Protein 1TKJ (pdb70)

Nearest PDB structures (foldseek):
  1tkj-assembly1_A  TM=1.004E+00  e=3.783E-61  Streptomyces griseus
  1tf8-assembly1_A  TM=1.003E+00  e=6.273E-60  Streptomyces griseus
  1xbu-assembly1_A  TM=1.003E+00  e=2.632E-59  Streptomyces griseus
  1tkh-assembly1_A  TM=1.003E+00  e=3.049E-58  Streptomyces griseus
  1tkf-assembly1_A  TM=1.003E+00  e=8.940E-58  Streptomyces griseus

InterPro domains:
  IPR002884 P domain [PF01483] (365-445)
  IPR002884 P domain [PS51829] (325-445)
  IPR007484 Peptidase M28 [PF04389] (111-316)
  IPR008979 Galactose-binding-like domain superfamily [SSF49785] (337-445)
  IPR041756 Peptidase M28, SGAP-like [cd03876] (48-326)
  IPR045175 Peptidase M28 family [PTHR12147] (56-323)

Structure (mmCIF, N/CA/C/O backbone):
data_1TKJ
#
_entry.id   1TKJ
#
_cell.length_a   60.962
_cell.length_b   60.962
_cell.length_c   144.705
_cell.angle_alpha   90.00
_cell.angle_beta   90.00
_cell.angle_gamma   90.00
#
_symmetry.space_group_name_H-M   'P 41 21 2'
#
loop_
_entity.id
_entity.type
_entity.pdbx_description
1 polymer Aminopeptidase
2 non-polymer 'ZINC ION'
3 non-polymer 'CALCIUM ION'
4 non-polymer D-METHIONINE
5 water water
#
loop_
_atom_site.group_PDB
_atom_site.id
_atom_site.type_symbol
_atom_site.label_atom_id
_atom_site.label_alt_id
_atom_site.label_comp_id
_atom_site.label_asym_id
_atom_site.label_entity_id
_atom_site.label_seq_id
_atom_site.pdbx_PDB_ins_code
_atom_site.Cartn_x
_atom_site.Cartn_y
_atom_site.Cartn_z
_atom_site.occupancy
_atom_site.B_iso_or_equiv
_atom_site.auth_seq_id
_atom_site.auth_comp_id
_atom_site.auth_asym_id
_atom_site.auth_atom_id
_atom_site.pdbx_PDB_model_num
ATOM 1 N N . ALA A 1 1 ? 8.996 -32.812 -78.481 1.00 15.41 1 ALA A N 1
ATOM 2 C CA . ALA A 1 1 ? 8.509 -31.502 -78.012 1.00 11.83 1 ALA A CA 1
ATOM 3 C C . ALA A 1 1 ? 8.650 -30.548 -79.195 1.00 10.30 1 ALA A C 1
ATOM 4 O O . ALA A 1 1 ? 9.549 -30.747 -80.018 1.00 11.53 1 ALA A O 1
ATOM 6 N N . PRO A 1 2 ? 7.828 -29.525 -79.257 1.00 10.82 2 PRO A N 1
ATOM 7 C CA . PRO A 1 2 ? 8.003 -28.529 -80.301 1.00 10.63 2 PRO A CA 1
ATOM 8 C C . PRO A 1 2 ? 9.190 -27.627 -79.959 1.00 10.31 2 PRO A C 1
ATOM 9 O O . PRO A 1 2 ? 9.602 -27.526 -78.780 1.00 13.10 2 PRO A O 1
ATOM 13 N N A ASP A 1 3 ? 9.660 -27.025 -81.043 0.53 9.46 3 ASP A N 1
ATOM 14 N N B ASP A 1 3 ? 9.736 -26.935 -80.951 0.47 9.43 3 ASP A N 1
ATOM 15 C CA A ASP A 1 3 ? 10.508 -25.870 -80.789 0.53 10.38 3 ASP A CA 1
ATOM 16 C CA B ASP A 1 3 ? 10.732 -25.861 -80.831 0.47 10.37 3 ASP A CA 1
ATOM 17 C C A ASP A 1 3 ? 9.636 -24.784 -80.195 0.53 9.93 3 ASP A C 1
ATOM 18 C C B ASP A 1 3 ? 10.019 -24.548 -80.505 0.47 10.36 3 ASP A C 1
ATOM 19 O O A ASP A 1 3 ? 8.468 -24.593 -80.520 0.53 12.05 3 ASP A O 1
ATOM 20 O O B ASP A 1 3 ? 9.327 -24.069 -81.418 0.47 10.21 3 ASP A O 1
ATOM 29 N N . ILE A 1 4 ? 10.212 -24.009 -79.287 1.00 9.10 4 ILE A N 1
ATOM 30 C CA . ILE A 1 4 ? 9.512 -22.796 -78.849 1.00 8.87 4 ILE A CA 1
ATOM 31 C C . ILE A 1 4 ? 9.992 -21.616 -79.682 1.00 8.79 4 ILE A C 1
ATOM 32 O O . ILE A 1 4 ? 11.183 -21.337 -79.743 1.00 9.31 4 ILE A O 1
ATOM 37 N N . PRO A 1 5 ? 9.061 -20.902 -80.340 1.00 9.03 5 PRO A N 1
ATOM 38 C CA . PRO A 1 5 ? 9.537 -19.797 -81.190 1.00 9.52 5 PRO A CA 1
ATOM 39 C C . PRO A 1 5 ? 10.079 -18.644 -80.344 1.00 8.39 5 PRO A C 1
ATOM 40 O O . PRO A 1 5 ? 9.363 -18.043 -79.551 1.00 9.10 5 PRO A O 1
ATOM 44 N N . LEU A 1 6 ? 11.362 -18.334 -80.524 1.00 8.77 6 LEU A N 1
ATOM 45 C CA . LEU A 1 6 ? 11.983 -17.247 -79.792 1.00 8.97 6 LEU A CA 1
ATOM 46 C C . LEU A 1 6 ? 11.195 -15.968 -79.932 1.00 8.87 6 LEU A C 1
ATOM 47 O O . LEU A 1 6 ? 11.013 -15.227 -78.967 1.00 8.96 6 LEU A O 1
ATOM 52 N N . ALA A 1 7 ? 10.690 -15.660 -81.132 1.00 9.31 7 ALA A N 1
ATOM 53 C CA . ALA A 1 7 ? 9.992 -14.397 -81.346 1.00 9.43 7 ALA A CA 1
ATOM 54 C C . ALA A 1 7 ? 8.782 -14.321 -80.428 1.00 8.23 7 ALA A C 1
ATOM 55 O O . ALA A 1 7 ? 8.400 -13.239 -79.959 1.00 9.64 7 ALA A O 1
ATOM 57 N N . ASN A 1 8 ? 8.115 -15.455 -80.187 1.00 8.42 8 ASN A N 1
ATOM 58 C CA . ASN A 1 8 ? 6.918 -15.423 -79.333 1.00 8.80 8 ASN A CA 1
ATOM 59 C C . ASN A 1 8 ? 7.288 -15.119 -77.882 1.00 7.98 8 ASN A C 1
ATOM 60 O O . ASN A 1 8 ? 6.581 -14.427 -77.179 1.00 8.84 8 ASN A O 1
ATOM 65 N N . VAL A 1 9 ? 8.399 -15.713 -77.432 1.00 7.93 9 VAL A N 1
ATOM 66 C CA . VAL A 1 9 ? 8.883 -15.445 -76.069 1.00 8.09 9 VAL A CA 1
ATOM 67 C C . VAL A 1 9 ? 9.250 -13.965 -75.935 1.00 7.34 9 VAL A C 1
ATOM 68 O O . VAL A 1 9 ? 8.850 -13.292 -74.962 1.00 8.21 9 VAL A O 1
ATOM 72 N N . LYS A 1 10 ? 9.976 -13.435 -76.900 1.00 8.28 10 LYS A N 1
ATOM 73 C CA . LYS A 1 10 ? 10.343 -12.021 -76.927 1.00 8.24 10 LYS A CA 1
ATOM 74 C C . LYS A 1 10 ? 9.115 -11.138 -76.901 1.00 8.28 10 LYS A C 1
ATOM 75 O O . LYS A 1 10 ? 9.134 -10.081 -76.263 1.00 8.76 10 LYS A O 1
ATOM 86 N N . ALA A 1 11 ? 8.045 -11.531 -77.584 1.00 8.52 11 ALA A N 1
ATOM 87 C CA . ALA A 1 11 ? 6.841 -10.703 -77.624 1.00 8.90 11 ALA A CA 1
ATOM 88 C C . ALA A 1 11 ? 6.231 -10.649 -76.236 1.00 8.89 11 ALA A C 1
ATOM 89 O O . ALA A 1 11 ? 5.684 -9.578 -75.879 1.00 8.84 11 ALA A O 1
ATOM 91 N N . HIS A 1 12 ? 6.253 -11.744 -75.468 1.00 8.13 12 HIS A N 1
ATOM 92 C CA . HIS A 1 12 ? 5.751 -11.639 -74.101 1.00 8.05 12 HIS A CA 1
ATOM 93 C C . HIS A 1 12 ? 6.596 -10.632 -73.299 1.00 7.73 12 HIS A C 1
ATOM 94 O O . HIS A 1 12 ? 6.066 -9.866 -72.516 1.00 7.70 12 HIS A O 1
ATOM 101 N N . LEU A 1 13 ? 7.909 -10.668 -73.517 1.00 7.68 13 LEU A N 1
ATOM 102 C CA . LEU A 1 13 ? 8.784 -9.720 -72.818 1.00 7.98 13 LEU A CA 1
ATOM 103 C C . LEU A 1 13 ? 8.425 -8.296 -73.217 1.00 7.75 13 LEU A C 1
ATOM 104 O O . LEU A 1 13 ? 8.384 -7.415 -72.326 1.00 8.70 13 LEU A O 1
ATOM 109 N N . THR A 1 14 ? 8.168 -8.032 -74.480 1.00 8.04 14 THR A N 1
ATOM 110 C CA . THR A 1 14 ? 7.757 -6.670 -74.882 1.00 9.00 14 THR A CA 1
ATOM 111 C C . THR A 1 14 ? 6.501 -6.238 -74.174 1.00 8.06 14 THR A C 1
ATOM 112 O O . THR A 1 14 ? 6.393 -5.109 -73.709 1.00 8.98 14 THR A O 1
ATOM 116 N N . GLN A 1 15 ? 5.519 -7.170 -74.065 1.00 8.35 15 GLN A N 1
ATOM 117 C CA . GLN A 1 15 ? 4.284 -6.822 -73.340 1.00 8.97 15 GLN A CA 1
ATOM 118 C C . GLN A 1 15 ? 4.577 -6.527 -71.877 1.00 8.13 15 GLN A C 1
ATOM 119 O O . GLN A 1 15 ? 4.028 -5.592 -71.319 1.00 9.29 15 GLN A O 1
ATOM 130 N N . LEU A 1 16 ? 5.419 -7.318 -71.209 1.00 8.34 16 LEU A N 1
ATOM 131 C CA . LEU A 1 16 ? 5.765 -7.032 -69.802 1.00 8.01 16 LEU A CA 1
ATOM 132 C C . LEU A 1 16 ? 6.511 -5.722 -69.687 1.00 7.62 16 LEU A C 1
ATOM 133 O O . LEU A 1 16 ? 6.290 -4.977 -68.710 1.00 8.21 16 LEU A O 1
ATOM 138 N N . SER A 1 17 ? 7.346 -5.382 -70.645 1.00 8.23 17 SER A N 1
ATOM 139 C CA . SER A 1 17 ? 8.039 -4.088 -70.633 1.00 8.14 17 SER A CA 1
ATOM 140 C C . SER A 1 17 ? 7.053 -2.924 -70.725 1.00 8.34 17 SER A C 1
AT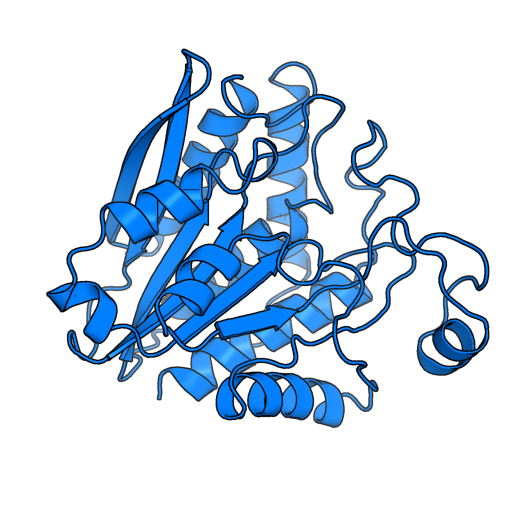OM 141 O O . SER A 1 17 ? 7.167 -1.956 -69.971 1.00 9.01 17 SER A O 1
ATOM 144 N N . THR A 1 18 ? 6.096 -3.058 -71.628 1.00 8.22 18 THR A N 1
ATOM 145 C CA . THR A 1 18 ? 5.076 -2.008 -71.738 1.00 9.25 18 THR A CA 1
ATOM 146 C C . THR A 1 18 ? 4.220 -1.904 -70.492 1.00 9.30 18 THR A C 1
ATOM 147 O O . THR A 1 18 ? 3.879 -0.818 -70.024 1.00 8.91 18 THR A O 1
ATOM 151 N N . ILE A 1 19 ? 3.873 -3.088 -69.908 1.00 9.08 19 ILE A N 1
ATOM 152 C CA . ILE A 1 19 ? 3.140 -3.055 -68.654 1.00 8.93 19 ILE A CA 1
ATOM 153 C C . ILE A 1 19 ? 3.925 -2.318 -67.598 1.00 8.66 19 ILE A C 1
ATOM 154 O O . ILE A 1 19 ? 3.352 -1.509 -66.850 1.00 8.85 19 ILE A O 1
ATOM 159 N N . ALA A 1 20 ? 5.246 -2.571 -67.475 1.00 8.84 20 ALA A N 1
ATOM 160 C CA . ALA A 1 20 ? 6.001 -1.815 -66.468 1.00 8.80 20 ALA A CA 1
ATOM 161 C C . ALA A 1 20 ? 5.960 -0.332 -66.743 1.00 8.82 20 ALA A C 1
ATOM 162 O O . ALA A 1 20 ? 5.756 0.497 -65.865 1.00 9.77 20 ALA A O 1
ATOM 164 N N . ALA A 1 21 ? 6.168 0.049 -68.036 1.00 8.98 21 ALA A N 1
ATOM 165 C CA . ALA A 1 21 ? 6.161 1.470 -68.362 1.00 9.58 21 ALA A CA 1
ATOM 166 C C . ALA A 1 21 ? 4.845 2.176 -68.049 1.00 10.53 21 ALA A C 1
ATOM 167 O O . ALA A 1 21 ? 4.819 3.338 -67.646 1.00 12.13 21 ALA A O 1
ATOM 169 N N . ASN A 1 22 ? 3.747 1.427 -68.237 1.00 9.99 22 ASN A N 1
ATOM 170 C CA . ASN A 1 22 ? 2.411 1.985 -68.034 1.00 10.54 22 ASN A CA 1
ATOM 171 C C . ASN A 1 22 ? 2.080 2.017 -66.559 1.00 11.03 22 ASN A C 1
ATOM 172 O O . ASN A 1 22 ? 1.023 2.513 -66.213 1.00 14.75 22 ASN A O 1
ATOM 177 N N . ASN A 1 23 ? 2.920 1.426 -65.687 1.00 10.50 23 ASN A N 1
ATOM 178 C CA . ASN A 1 23 ? 2.595 1.258 -64.269 1.00 10.26 23 ASN A CA 1
ATOM 179 C C . ASN A 1 23 ? 3.790 1.615 -63.410 1.00 10.44 23 ASN A C 1
ATOM 180 O O . ASN A 1 23 ? 4.276 0.873 -62.546 1.00 12.58 23 ASN A O 1
ATOM 185 N N . GLY A 1 24 ? 4.307 2.813 -63.639 1.00 10.66 24 GLY A N 1
ATOM 186 C CA . GLY A 1 24 ? 5.226 3.360 -62.657 1.00 12.79 24 GLY A CA 1
ATOM 187 C C . GLY A 1 24 ? 6.629 2.828 -62.826 1.00 11.78 24 GLY A C 1
ATOM 188 O O . GLY A 1 24 ? 7.507 3.159 -62.026 1.00 15.50 24 GLY A O 1
ATOM 189 N N . GLY A 1 25 ? 6.923 2.020 -63.880 1.00 10.32 25 GLY A N 1
ATOM 190 C CA . GLY A 1 25 ? 8.274 1.527 -64.127 1.00 10.90 25 GLY A CA 1
ATOM 191 C C . GLY A 1 25 ? 8.581 0.167 -63.559 1.00 9.33 25 GLY A C 1
ATOM 192 O O . GLY A 1 25 ? 9.749 -0.259 -63.678 1.00 11.37 25 GLY A O 1
ATOM 193 N N . ASN A 1 26 ? 7.619 -0.546 -62.984 1.00 9.13 26 ASN A N 1
ATOM 194 C CA . ASN A 1 26 ? 7.952 -1.854 -62.382 1.00 9.07 26 ASN A CA 1
ATOM 195 C C . ASN A 1 26 ? 6.754 -2.765 -62.451 1.00 8.05 26 ASN A C 1
ATOM 196 O O . ASN A 1 26 ? 5.638 -2.378 -62.819 1.00 8.95 26 ASN A O 1
ATOM 201 N N . ARG A 1 27 ? 7.025 -4.011 -62.043 1.00 8.66 27 ARG A N 1
ATOM 202 C CA . ARG A 1 27 ? 5.996 -5.035 -61.942 1.00 8.31 27 ARG A CA 1
ATOM 203 C C . ARG A 1 27 ? 6.067 -5.678 -60.575 1.00 8.37 27 ARG A C 1
ATOM 204 O O . ARG A 1 27 ? 6.049 -6.915 -60.417 1.00 8.72 27 ARG A O 1
ATOM 212 N N . ALA A 1 28 ? 6.195 -4.853 -59.499 1.00 8.30 28 ALA A N 1
ATOM 213 C CA . ALA A 1 28 ? 6.491 -5.342 -58.174 1.00 9.18 28 ALA A CA 1
ATOM 214 C C . ALA A 1 28 ? 5.218 -5.675 -57.374 1.00 7.85 28 ALA A C 1
ATOM 215 O O . ALA A 1 28 ? 4.179 -5.099 -57.564 1.00 9.24 28 ALA A O 1
ATOM 217 N N . HIS A 1 29 ? 5.349 -6.607 -56.432 1.00 8.73 29 HIS A N 1
ATOM 218 C CA . HIS A 1 29 ? 4.316 -6.932 -55.492 1.00 9.03 29 HIS A CA 1
ATOM 219 C C . HIS A 1 29 ? 3.692 -5.674 -54.861 1.00 10.03 29 HIS A C 1
ATOM 220 O O . HIS A 1 29 ? 4.387 -4.764 -54.409 1.00 11.42 29 HIS A O 1
ATOM 227 N N . GLY A 1 30 ? 2.381 -5.654 -54.821 1.00 10.62 30 GLY A N 1
ATOM 228 C CA . GLY A 1 30 ? 1.674 -4.532 -54.170 1.00 12.99 30 GLY A CA 1
ATOM 229 C C . GLY A 1 30 ? 1.542 -3.331 -55.078 1.00 13.38 30 GLY A C 1
ATOM 230 O O . GLY A 1 30 ? 1.012 -2.312 -54.643 1.00 18.40 30 GLY A O 1
ATOM 231 N N . ARG A 1 31 ? 2.017 -3.402 -56.318 1.00 11.32 31 ARG A N 1
ATOM 232 C CA . ARG A 1 31 ? 2.055 -2.287 -57.255 1.00 10.81 31 ARG A CA 1
ATOM 233 C C . ARG A 1 31 ? 1.277 -2.723 -58.501 1.00 9.86 31 ARG A C 1
ATOM 234 O O . ARG A 1 31 ? 1.230 -3.904 -58.829 1.00 9.75 31 ARG A O 1
ATOM 249 N N . PRO A 1 32 ? 0.631 -1.787 -59.191 1.00 9.80 32 PRO A N 1
ATOM 250 C CA . PRO A 1 32 ? -0.273 -2.188 -60.264 1.00 9.64 32 PRO A CA 1
ATOM 251 C C . PRO A 1 32 ? 0.409 -2.918 -61.418 1.00 8.90 32 PRO A C 1
ATOM 252 O O . PRO A 1 32 ? -0.278 -3.708 -62.117 1.00 9.54 32 PRO A O 1
ATOM 256 N N . GLY A 1 33 ? 1.701 -2.736 -61.642 1.00 8.89 33 GLY A N 1
ATOM 257 C CA . GLY A 1 33 ? 2.371 -3.477 -62.722 1.00 8.41 33 GLY A CA 1
ATOM 258 C C . GLY A 1 33 ? 2.355 -4.979 -62.475 1.00 7.94 33 GLY A C 1
ATOM 259 O O . GLY A 1 33 ? 2.462 -5.741 -63.468 1.00 8.38 33 GLY A O 1
ATOM 260 N N . TYR A 1 34 ? 2.272 -5.443 -61.237 1.00 8.18 34 TYR A N 1
ATOM 261 C CA . TYR A 1 34 ? 2.245 -6.897 -61.005 1.00 8.27 34 TYR A CA 1
ATOM 262 C C . TYR A 1 34 ? 0.913 -7.482 -61.408 1.00 7.82 34 TYR A C 1
ATOM 263 O O . TYR A 1 34 ? 0.856 -8.395 -62.261 1.00 7.88 34 TYR A O 1
ATOM 272 N N . LYS A 1 35 ? -0.183 -6.949 -60.889 1.00 8.21 35 LYS A N 1
ATOM 273 C CA . LYS A 1 35 ? -1.485 -7.492 -61.268 1.00 8.57 35 LYS A CA 1
ATOM 274 C C . LYS A 1 35 ? -1.722 -7.358 -62.783 1.00 8.05 35 LYS A C 1
ATOM 275 O O . LYS A 1 35 ? -2.317 -8.207 -63.405 1.00 8.97 35 LYS A O 1
ATOM 281 N N . ALA A 1 36 ? -1.228 -6.276 -63.420 1.00 8.96 36 ALA A N 1
ATOM 282 C CA . ALA A 1 36 ? -1.380 -6.172 -64.866 1.00 8.64 36 ALA A CA 1
ATOM 283 C C . ALA A 1 36 ? -0.602 -7.283 -65.594 1.00 8.22 36 ALA A C 1
ATOM 284 O O . ALA A 1 36 ? -1.047 -7.755 -66.645 1.00 9.03 36 ALA A O 1
ATOM 286 N N . SER A 1 37 ? 0.537 -7.674 -65.039 1.00 7.84 37 SER A N 1
ATOM 287 C CA . SER A 1 37 ? 1.307 -8.798 -65.609 1.00 7.70 37 SER A CA 1
ATOM 288 C C . SER A 1 37 ? 0.496 -10.073 -65.488 1.00 7.09 37 SER A C 1
ATOM 289 O O . SER A 1 37 ? 0.386 -10.870 -66.441 1.00 7.99 37 SER A O 1
ATOM 292 N N . VAL A 1 38 ? -0.064 -10.308 -64.318 1.00 7.26 38 VAL A N 1
ATOM 293 C CA . VAL A 1 38 ? -0.932 -11.463 -64.093 1.00 7.63 38 VAL A CA 1
ATOM 294 C C . VAL A 1 38 ? -2.045 -11.513 -65.103 1.00 7.98 38 VAL A C 1
ATOM 295 O O . VAL A 1 38 ? -2.372 -12.543 -65.725 1.00 8.65 38 VAL A O 1
ATOM 299 N N . ASP A 1 39 ? -2.714 -10.353 -65.293 1.00 8.57 39 ASP A N 1
ATOM 300 C CA . ASP A 1 39 ? -3.869 -10.316 -66.207 1.00 9.52 39 ASP A CA 1
ATOM 301 C C . ASP A 1 39 ? -3.473 -10.659 -67.652 1.00 8.70 39 ASP A C 1
ATOM 302 O O . ASP A 1 39 ? -4.219 -11.345 -68.339 1.00 9.50 39 ASP A O 1
ATOM 307 N N . TYR A 1 40 ? -2.332 -10.181 -68.091 1.00 8.53 40 TYR A N 1
ATOM 308 C CA . TYR A 1 40 ? -1.848 -10.523 -69.430 1.00 8.15 40 TYR A CA 1
ATOM 309 C C . TYR A 1 40 ? -1.649 -12.024 -69.581 1.00 8.64 40 TYR A C 1
ATOM 310 O O . TYR A 1 40 ? -2.110 -12.627 -70.581 1.00 9.18 40 TYR A O 1
ATOM 319 N N . VAL A 1 41 ? -0.912 -12.627 -68.659 1.00 7.92 41 VAL A N 1
ATOM 320 C CA . VAL A 1 41 ? -0.589 -14.051 -68.752 1.00 8.01 41 VAL A CA 1
ATOM 321 C C . VAL A 1 41 ? -1.869 -14.886 -68.665 1.00 7.78 41 VAL A C 1
ATOM 322 O O . VAL A 1 41 ? -2.098 -15.809 -69.447 1.00 8.44 41 VAL A O 1
ATOM 326 N N . LYS A 1 42 ? -2.748 -14.526 -67.722 1.00 8.11 42 LYS A N 1
ATOM 327 C CA . LYS A 1 42 ? -3.994 -15.278 -67.555 1.00 8.27 42 LYS A CA 1
ATOM 328 C C . LYS A 1 42 ? -4.849 -15.263 -68.788 1.00 7.80 42 LYS A C 1
ATOM 329 O O . LYS A 1 42 ? -5.437 -16.282 -69.184 1.00 8.96 42 LYS A O 1
ATOM 335 N N . ALA A 1 43 ? -4.978 -14.113 -69.468 1.00 9.07 43 ALA A N 1
ATOM 336 C CA . ALA A 1 43 ? -5.820 -14.028 -70.641 1.00 9.81 43 ALA A CA 1
ATOM 337 C C . ALA A 1 43 ? -5.306 -14.922 -71.736 1.00 9.84 43 ALA A C 1
ATOM 338 O O . ALA A 1 43 ? -6.080 -15.576 -72.446 1.00 9.84 43 ALA A O 1
ATOM 340 N N . LYS A 1 44 ? -3.981 -14.990 -71.941 1.00 9.38 44 LYS A N 1
ATOM 341 C CA . LYS A 1 44 ? -3.441 -15.899 -72.938 1.00 8.93 44 LYS A CA 1
ATOM 342 C C . LYS A 1 44 ? -3.780 -17.331 -72.612 1.00 8.55 44 LYS A C 1
ATOM 343 O O . LYS A 1 44 ? -4.152 -18.123 -73.501 1.00 9.66 44 LYS A O 1
ATOM 349 N N . LEU A 1 45 ? -3.610 -17.730 -71.359 1.00 8.32 45 LEU A N 1
ATOM 350 C CA . LEU A 1 45 ? -3.893 -19.102 -70.956 1.00 8.82 45 LEU A CA 1
ATOM 351 C C . LEU A 1 45 ? -5.368 -19.460 -71.063 1.00 8.30 45 LEU A C 1
ATOM 352 O O . LEU A 1 45 ? -5.704 -20.561 -71.540 1.00 8.95 45 LEU A O 1
ATOM 357 N N . ASP A 1 46 ? -6.223 -18.545 -70.654 1.00 9.30 46 ASP A N 1
ATOM 358 C CA . ASP A 1 46 ? -7.675 -18.809 -70.719 1.00 10.57 46 ASP A CA 1
ATOM 359 C C . ASP A 1 46 ? -8.064 -19.033 -72.167 1.00 10.15 46 ASP A C 1
ATOM 360 O O . ASP A 1 46 ? -8.818 -19.962 -72.495 1.00 10.89 46 ASP A O 1
ATOM 365 N N . ALA A 1 47 ? -7.547 -18.222 -73.101 1.00 10.05 47 ALA A N 1
ATOM 366 C CA . ALA A 1 47 ? -7.907 -18.366 -74.502 1.00 10.49 47 ALA A CA 1
ATOM 367 C C . ALA A 1 47 ? -7.415 -19.671 -75.110 1.00 10.70 47 ALA A C 1
ATOM 368 O O . ALA A 1 47 ? -8.009 -20.199 -76.049 1.00 12.77 47 ALA A O 1
ATOM 370 N N . ALA A 1 48 ? -6.337 -20.226 -74.556 1.00 9.29 48 ALA A N 1
ATOM 371 C CA . ALA A 1 48 ? -5.744 -21.473 -75.047 1.00 9.49 48 ALA A CA 1
ATOM 372 C C . ALA A 1 48 ? -6.411 -22.692 -74.437 1.00 8.93 48 ALA A C 1
ATOM 373 O O . ALA A 1 48 ? -6.092 -23.808 -74.876 1.00 10.35 48 ALA A O 1
ATOM 375 N N . GLY A 1 49 ? -7.321 -22.546 -73.464 1.00 9.01 49 GLY A N 1
ATOM 376 C CA . GLY A 1 49 ? -8.082 -23.694 -72.948 1.00 9.16 49 GLY A CA 1
ATOM 377 C C . GLY A 1 49 ? -7.657 -24.084 -71.531 1.00 8.43 49 GLY A C 1
ATOM 378 O O . GLY A 1 49 ? -8.201 -25.063 -71.011 1.00 10.13 49 GLY A O 1
ATOM 379 N N . TYR A 1 50 ? -6.745 -23.383 -70.887 1.00 8.74 50 TYR A N 1
ATOM 380 C CA . TYR A 1 50 ? -6.394 -23.723 -69.499 1.00 8.64 50 TYR A CA 1
ATOM 381 C C . TYR A 1 50 ? -7.485 -23.414 -68.536 1.00 8.16 50 TYR A C 1
ATOM 382 O O . TYR A 1 50 ? -8.254 -22.443 -68.739 1.00 10.02 50 TYR A O 1
ATOM 391 N N . THR A 1 51 ? -7.550 -24.181 -67.444 1.00 8.71 51 THR A N 1
ATOM 392 C CA . THR A 1 51 ? -8.354 -23.792 -66.282 1.00 9.16 51 THR A CA 1
ATOM 393 C C . THR A 1 51 ? -7.466 -22.997 -65.351 1.00 9.00 51 THR A C 1
ATOM 394 O O . THR A 1 51 ? -6.531 -23.566 -64.759 1.00 9.63 51 THR A O 1
ATOM 398 N N . THR A 1 52 ? -7.725 -21.696 -65.229 1.00 8.92 52 THR A N 1
ATOM 399 C CA . THR A 1 52 ? -6.851 -20.861 -64.426 1.00 8.88 52 THR A CA 1
ATOM 400 C C . THR A 1 52 ? -7.460 -20.545 -63.074 1.00 9.40 52 THR A C 1
ATOM 401 O O . THR A 1 52 ? -8.693 -20.436 -62.890 1.00 11.25 52 THR A O 1
ATOM 405 N N . THR A 1 53 ? -6.602 -20.363 -62.091 1.00 9.16 53 THR A N 1
ATOM 406 C CA . THR A 1 53 ? -6.956 -19.961 -60.748 1.00 9.73 53 THR A CA 1
ATOM 407 C C . THR A 1 53 ? -6.078 -18.797 -60.337 1.00 8.73 53 THR A C 1
ATOM 408 O O . THR A 1 53 ? -4.857 -18.844 -60.473 1.00 10.11 53 THR A O 1
ATOM 412 N N . LEU A 1 54 ? -6.712 -17.748 -59.806 1.00 9.42 54 LEU A N 1
ATOM 413 C CA . LEU A 1 54 ? -5.985 -16.668 -59.197 1.00 9.23 54 LEU A CA 1
ATOM 414 C C . LEU A 1 54 ? -5.954 -16.905 -57.707 1.00 9.33 54 LEU A C 1
ATOM 415 O O . LEU A 1 54 ? -7.003 -16.862 -57.034 1.00 11.79 54 LEU A O 1
ATOM 424 N N . GLN A 1 55 ? -4.797 -17.220 -57.155 1.00 8.59 55 GLN A N 1
ATOM 425 C CA . GLN A 1 55 ? -4.643 -17.518 -55.741 1.00 8.75 55 GLN A CA 1
ATOM 426 C C . GLN A 1 55 ? -4.153 -16.269 -55.034 1.00 8.35 55 GLN A C 1
ATOM 427 O O . GLN A 1 55 ? -3.047 -15.785 -55.266 1.00 9.12 55 GLN A O 1
ATOM 433 N N . GLN A 1 56 ? -5.020 -15.704 -54.194 1.00 9.07 56 GLN A N 1
ATOM 434 C CA . GLN A 1 56 ? -4.714 -14.455 -53.521 1.00 9.98 56 GLN A CA 1
ATOM 435 C C . GLN A 1 56 ? -4.079 -14.650 -52.160 1.00 9.31 56 GLN A C 1
ATOM 436 O O . GLN A 1 56 ? -4.427 -15.598 -51.442 1.00 11.07 56 GLN A O 1
ATOM 447 N N . PHE A 1 57 ? -3.148 -13.767 -51.782 1.00 9.42 57 PHE A N 1
ATOM 448 C CA . PHE A 1 57 ? -2.552 -13.797 -50.443 1.00 9.96 57 PHE A CA 1
ATOM 449 C C . PHE A 1 57 ? -2.310 -12.346 -50.076 1.00 10.71 57 PHE A C 1
ATOM 450 O O . PHE A 1 57 ? -2.429 -11.445 -50.925 1.00 11.55 57 PHE A O 1
ATOM 458 N N . THR A 1 58 ? -1.998 -12.130 -48.817 1.00 13.11 58 THR A N 1
ATOM 459 C CA . THR A 1 58 ? -1.655 -10.805 -48.349 1.00 12.42 58 THR A CA 1
ATOM 460 C C . THR A 1 58 ? -0.271 -10.818 -47.734 1.00 13.39 58 THR A C 1
ATOM 461 O O . THR A 1 58 ? 0.043 -11.691 -46.921 1.00 15.60 58 THR A O 1
ATOM 465 N N . SER A 1 59 ? 0.532 -9.873 -48.167 1.00 13.04 59 SER A N 1
ATOM 466 C CA . SER A 1 59 ? 1.850 -9.847 -47.576 1.00 14.05 59 SER A CA 1
ATOM 467 C C . SER A 1 59 ? 2.269 -8.414 -47.498 1.00 14.51 59 SER A C 1
ATOM 468 O O . SER A 1 59 ? 2.104 -7.661 -48.467 1.00 14.97 59 SER A O 1
ATOM 471 N N . GLY A 1 60 ? 2.857 -7.970 -46.380 1.00 18.07 60 GLY A N 1
ATOM 472 C CA . GLY A 1 60 ? 3.314 -6.590 -46.364 1.00 22.10 60 GLY A CA 1
ATOM 473 C C . GLY A 1 60 ? 2.084 -5.694 -46.439 1.00 21.14 60 GLY A C 1
ATOM 474 O O . GLY A 1 60 ? 2.152 -4.579 -46.919 1.00 25.92 60 GLY A O 1
ATOM 475 N N . GLY A 1 61 ? 0.908 -6.093 -45.981 1.00 21.00 61 GLY A N 1
ATOM 476 C CA . GLY A 1 61 ? -0.276 -5.243 -46.062 1.00 21.46 61 GLY A CA 1
ATOM 477 C C . GLY A 1 61 ? -0.877 -5.095 -47.421 1.00 20.06 61 GLY A C 1
ATOM 478 O O . GLY A 1 61 ? -1.804 -4.306 -47.629 1.00 26.10 61 GLY A O 1
ATOM 479 N N . ALA A 1 62 ? -0.386 -5.830 -48.423 1.00 16.46 62 ALA A N 1
ATOM 480 C CA . ALA A 1 62 ? -0.833 -5.657 -49.793 1.00 15.66 62 ALA A CA 1
ATOM 481 C C . ALA A 1 62 ? -1.237 -7.003 -50.404 1.00 14.16 62 ALA A C 1
ATOM 482 O O . ALA A 1 62 ? -0.662 -8.040 -50.108 1.00 15.65 62 ALA A O 1
ATOM 484 N N . THR A 1 63 ? -2.255 -6.951 -51.253 1.00 14.95 63 THR A N 1
ATOM 485 C CA . THR A 1 63 ? -2.670 -8.194 -51.901 1.00 13.81 63 THR A CA 1
ATOM 486 C C . THR A 1 63 ? -1.661 -8.647 -52.949 1.00 12.57 63 THR A C 1
ATOM 487 O O . THR A 1 63 ? -1.235 -7.836 -53.810 1.00 13.10 63 THR A O 1
ATOM 491 N N . GLY A 1 64 ? -1.315 -9.937 -52.876 1.00 11.53 64 GLY A N 1
ATOM 492 C CA . GLY A 1 64 ? -0.504 -10.565 -53.899 1.00 10.84 64 GLY A CA 1
ATOM 493 C C . GLY A 1 64 ? -1.297 -11.646 -54.560 1.00 9.14 64 GLY A C 1
ATOM 494 O O . GLY A 1 64 ? -2.359 -12.053 -54.100 1.00 10.29 64 GLY A O 1
ATOM 495 N N . TYR A 1 65 ? -0.720 -12.166 -55.644 1.00 8.42 65 TYR A N 1
ATOM 496 C CA . TYR A 1 65 ? -1.413 -13.199 -56.437 1.00 7.85 65 TYR A CA 1
ATOM 497 C C . TYR A 1 65 ? -0.389 -14.193 -56.980 1.00 7.49 65 TYR A C 1
ATOM 498 O O . TYR A 1 65 ? 0.682 -13.775 -57.432 1.00 8.38 65 TYR A O 1
ATOM 507 N N . ASN A 1 66 ? -0.788 -15.463 -56.986 1.00 7.31 66 ASN A N 1
ATOM 508 C CA . ASN A 1 66 ? -0.184 -16.477 -57.810 1.00 7.34 66 ASN A CA 1
ATOM 509 C C . ASN A 1 66 ? -1.205 -16.811 -58.921 1.00 6.89 66 ASN A C 1
ATOM 510 O O . ASN A 1 66 ? -2.400 -16.800 -58.644 1.00 9.15 66 ASN A O 1
ATOM 515 N N . LEU A 1 67 ? -0.708 -17.095 -60.110 1.00 7.45 67 LEU A N 1
ATOM 516 C CA . LEU A 1 67 ? -1.606 -17.543 -61.190 1.00 7.21 67 LEU A CA 1
ATOM 517 C C . LEU A 1 67 ? -1.271 -19.014 -61.455 1.00 6.88 67 LEU A C 1
ATOM 518 O O . LEU A 1 67 ? -0.130 -19.361 -61.765 1.00 7.59 67 LEU A O 1
ATOM 523 N N . ILE A 1 68 ? -2.278 -19.885 -61.318 1.00 7.23 68 ILE A N 1
ATOM 524 C CA . ILE A 1 68 ? -2.136 -21.317 -61.500 1.00 7.55 68 ILE A CA 1
ATOM 525 C C . ILE A 1 68 ? -2.926 -21.706 -62.755 1.00 7.99 68 ILE A C 1
ATOM 526 O O . ILE A 1 68 ? -4.056 -21.249 -62.932 1.00 9.49 68 ILE A O 1
ATOM 531 N N . ALA A 1 69 ? -2.329 -22.508 -63.627 1.00 7.57 69 ALA A N 1
ATOM 532 C CA . ALA A 1 69 ? -3.027 -22.853 -64.871 1.00 7.88 69 ALA A CA 1
ATOM 533 C C . ALA A 1 69 ? -2.906 -24.357 -65.075 1.00 7.48 69 ALA A C 1
ATOM 534 O O . ALA A 1 69 ? -1.839 -24.942 -65.254 1.00 8.94 69 ALA A O 1
ATOM 536 N N . ASN A 1 70 ? -4.066 -25.038 -65.007 1.00 7.26 70 ASN A N 1
ATOM 537 C CA . ASN A 1 70 ? -4.168 -26.489 -65.134 1.00 7.74 70 ASN A CA 1
ATOM 538 C C . ASN A 1 70 ? -4.610 -26.852 -66.511 1.00 7.66 70 ASN A C 1
ATOM 539 O O . ASN A 1 70 ? -5.605 -26.290 -67.033 1.00 8.31 70 ASN A O 1
ATOM 544 N N . TRP A 1 71 ? -3.840 -27.718 -67.173 1.00 7.56 71 TRP A N 1
ATOM 545 C CA . TRP A 1 71 ? -4.220 -28.179 -68.516 1.00 8.24 71 TRP A CA 1
ATOM 546 C C . TRP A 1 71 ? -5.202 -29.318 -68.348 1.00 7.98 71 TRP A C 1
ATOM 547 O O . TRP A 1 71 ? -4.830 -30.338 -67.713 1.00 8.92 71 TRP A O 1
ATOM 558 N N . PRO A 1 72 ? -6.460 -29.198 -68.765 1.00 8.06 72 PRO A N 1
ATOM 559 C CA . PRO A 1 72 ? -7.422 -30.294 -68.426 1.00 8.81 72 PRO A CA 1
ATOM 560 C C . PRO A 1 72 ? -6.965 -31.640 -68.942 1.00 8.51 72 PRO A C 1
ATOM 561 O O . PRO A 1 72 ? -6.463 -31.752 -70.087 1.00 9.00 72 PRO A O 1
ATOM 565 N N . GLY A 1 73 ? -7.151 -32.649 -68.116 1.00 9.62 73 GLY A N 1
ATOM 566 C CA . GLY A 1 73 ? -6.795 -34.014 -68.534 1.00 11.03 73 GLY A CA 1
ATOM 567 C C . GLY A 1 73 ? -5.595 -34.518 -67.758 1.00 9.28 73 GLY A C 1
ATOM 568 O O . GLY A 1 73 ? -5.030 -33.866 -66.894 1.00 10.44 73 GLY A O 1
ATOM 569 N N . GLY A 1 74 ? -5.194 -35.749 -68.135 1.00 9.34 74 GLY A N 1
ATOM 570 C CA . GLY A 1 74 ? -4.015 -36.353 -67.549 1.00 9.81 74 GLY A CA 1
ATOM 571 C C . GLY A 1 74 ? -4.270 -36.985 -66.200 1.00 10.68 74 GLY A C 1
ATOM 572 O O . GLY A 1 74 ? -5.342 -36.831 -65.624 1.00 12.99 74 GLY A O 1
ATOM 573 N N . ASP A 1 75 ? -3.304 -37.759 -65.727 1.00 11.33 75 ASP A N 1
ATOM 574 C CA . ASP A 1 75 ? -3.510 -38.559 -64.511 1.00 11.93 75 ASP A CA 1
ATOM 575 C C . ASP A 1 75 ? -3.566 -37.643 -63.310 1.00 11.63 75 ASP A C 1
ATOM 576 O O . ASP A 1 75 ? -2.535 -36.974 -63.049 1.00 11.60 75 ASP A O 1
ATOM 581 N N . PRO A 1 76 ? -4.664 -37.550 -62.586 1.00 12.21 76 PRO A N 1
ATOM 582 C CA . PRO A 1 76 ? -4.679 -36.605 -61.447 1.00 11.90 76 PRO A CA 1
ATOM 583 C C . PRO A 1 76 ? -3.690 -36.990 -60.382 1.00 13.28 76 PRO A C 1
ATOM 584 O O . PRO A 1 76 ? -3.326 -36.168 -59.499 1.00 13.08 76 PRO A O 1
ATOM 588 N N . ASN A 1 77 ? -3.240 -38.221 -60.390 1.00 13.39 77 ASN A N 1
ATOM 589 C CA . ASN A 1 77 ? -2.320 -38.675 -59.344 1.00 13.59 77 ASN A CA 1
ATOM 590 C C . ASN A 1 77 ? -0.847 -38.425 -59.663 1.00 11.65 77 ASN A C 1
ATOM 591 O O . ASN A 1 77 ? 0.007 -38.722 -58.837 1.00 12.37 77 ASN A O 1
ATOM 596 N N . LYS A 1 78 ? -0.569 -37.911 -60.844 1.00 10.97 78 LYS A N 1
ATOM 597 C CA . LYS A 1 78 ? 0.803 -37.646 -61.300 1.00 10.53 78 LYS A CA 1
ATOM 598 C C . LYS A 1 78 ? 0.806 -36.293 -62.004 1.00 9.98 78 LYS A C 1
ATOM 599 O O . LYS A 1 78 ? 0.471 -36.173 -63.171 1.00 11.65 78 LYS A O 1
ATOM 605 N N . VAL A 1 79 ? 1.109 -35.254 -61.226 1.00 9.29 79 VAL A N 1
ATOM 606 C CA . VAL A 1 79 ? 1.019 -33.884 -61.705 1.00 8.80 79 VAL A CA 1
ATOM 607 C C . VAL A 1 79 ? 2.435 -33.343 -61.926 1.00 8.20 79 VAL A C 1
ATOM 608 O O . VAL A 1 79 ? 3.261 -33.389 -60.977 1.00 9.17 79 VAL A O 1
ATOM 612 N N . LEU A 1 80 ? 2.741 -32.834 -63.096 1.00 8.09 80 LEU A N 1
ATOM 613 C CA . LEU A 1 80 ? 4.016 -32.174 -63.338 1.00 8.08 80 LEU A CA 1
ATOM 614 C C . LEU A 1 80 ? 3.776 -30.676 -63.372 1.00 7.78 80 LEU A C 1
ATOM 615 O O . LEU A 1 80 ? 2.945 -30.205 -64.110 1.00 9.20 80 LEU A O 1
ATOM 620 N N . MET A 1 81 ? 4.528 -29.939 -62.542 1.00 7.95 81 MET A N 1
ATOM 621 C CA . MET A 1 81 ? 4.427 -28.525 -62.494 1.00 8.07 81 MET A CA 1
ATOM 622 C C . MET A 1 81 ? 5.643 -27.822 -63.044 1.00 7.22 81 MET A C 1
ATOM 623 O O . MET A 1 81 ? 6.765 -28.340 -62.904 1.00 7.47 81 MET A O 1
ATOM 632 N N . ALA A 1 82 ? 5.436 -26.661 -63.613 1.00 7.42 82 ALA A N 1
ATOM 633 C CA . ALA A 1 82 ? 6.523 -25.786 -64.023 1.00 7.20 82 ALA A CA 1
ATOM 634 C C . ALA A 1 82 ? 6.116 -24.371 -63.664 1.00 6.54 82 ALA A C 1
ATOM 635 O O . ALA A 1 82 ? 4.962 -23.988 -63.839 1.00 7.50 82 ALA A O 1
ATOM 637 N N . GLY A 1 83 ? 7.101 -23.549 -63.269 1.00 6.73 83 GLY A N 1
ATOM 638 C CA . GLY A 1 83 ? 6.733 -22.217 -62.846 1.00 7.41 83 GLY A CA 1
ATOM 639 C C . GLY A 1 83 ? 7.908 -21.251 -62.901 1.00 6.25 83 GLY A C 1
ATOM 640 O O . GLY A 1 83 ? 9.041 -21.588 -63.194 1.00 6.85 83 GLY A O 1
ATOM 641 N N . ALA A 1 84 ? 7.532 -19.999 -62.588 1.00 6.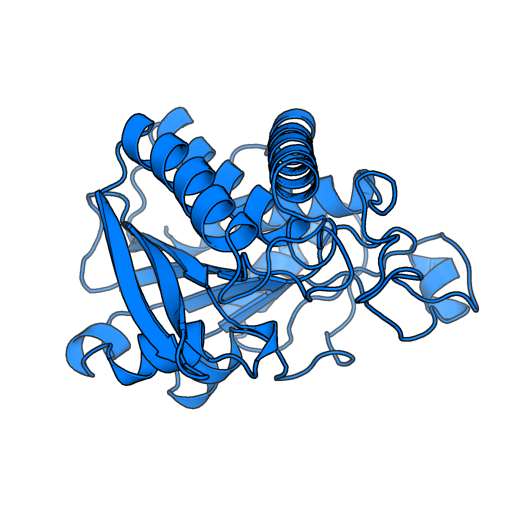85 84 ALA A N 1
ATOM 642 C CA . ALA A 1 84 ? 8.434 -18.858 -62.757 1.00 6.56 84 ALA A CA 1
ATOM 643 C C . ALA A 1 84 ? 7.807 -17.718 -61.967 1.00 6.25 84 ALA A C 1
ATOM 644 O O . ALA A 1 84 ? 6.620 -17.441 -62.099 1.00 7.16 84 ALA A O 1
ATOM 646 N N . HIS A 1 85 ? 8.618 -16.977 -61.209 1.00 5.96 85 HIS A N 1
ATOM 647 C CA . HIS A 1 85 ? 7.993 -15.810 -60.561 1.00 6.27 85 HIS A CA 1
ATOM 648 C C . HIS A 1 85 ? 7.781 -14.693 -61.567 1.00 6.18 85 HIS A C 1
ATOM 649 O O . HIS A 1 85 ? 8.629 -14.412 -62.426 1.00 6.88 85 HIS A O 1
ATOM 656 N N . LEU A 1 86 ? 6.641 -14.023 -61.361 1.00 6.61 86 LEU A N 1
ATOM 657 C CA . LEU A 1 86 ? 6.174 -12.990 -62.317 1.00 6.74 86 LEU A CA 1
ATOM 658 C C . LEU A 1 86 ? 6.365 -11.597 -61.752 1.00 6.57 86 LEU A C 1
ATOM 659 O O . LEU A 1 86 ? 6.133 -10.593 -62.452 1.00 7.38 86 LEU A O 1
ATOM 664 N N . ASP A 1 87 ? 6.821 -11.471 -60.504 1.00 6.91 87 ASP A N 1
ATOM 665 C CA . ASP A 1 87 ? 7.062 -10.135 -59.964 1.00 7.17 87 ASP A CA 1
ATOM 666 C C . ASP A 1 87 ? 8.473 -9.675 -60.297 1.00 6.81 87 ASP A C 1
ATOM 667 O O . ASP A 1 87 ? 9.414 -10.483 -60.459 1.00 7.70 87 ASP A O 1
ATOM 672 N N . SER A 1 88 ? 8.670 -8.375 -60.330 1.00 7.47 88 SER A N 1
ATOM 673 C CA . SER A 1 88 ? 9.977 -7.728 -60.373 1.00 7.54 88 SER A CA 1
ATOM 674 C C . SER A 1 88 ? 10.265 -7.039 -59.044 1.00 7.37 88 SER A C 1
ATOM 675 O O . SER A 1 88 ? 9.358 -6.772 -58.259 1.00 8.23 88 SER A O 1
ATOM 678 N N . VAL A 1 89 ? 11.539 -6.657 -58.846 1.00 7.95 89 VAL A N 1
ATOM 679 C CA . VAL A 1 89 ? 11.825 -5.626 -57.829 1.00 8.33 89 VAL A CA 1
ATOM 680 C C . VAL A 1 89 ? 11.223 -4.303 -58.293 1.00 7.90 89 VAL A C 1
ATOM 681 O O . VAL A 1 89 ? 10.835 -4.125 -59.447 1.00 8.89 89 VAL A O 1
ATOM 685 N N . SER A 1 90 ? 11.133 -3.356 -57.360 1.00 9.38 90 SER A N 1
ATOM 686 C CA . SER A 1 90 ? 10.497 -2.072 -57.792 1.00 9.55 90 SER A CA 1
ATOM 687 C C . SER A 1 90 ? 11.430 -1.129 -58.518 1.00 9.11 90 SER A C 1
ATOM 688 O O . SER A 1 90 ? 10.918 -0.133 -59.059 1.00 11.08 90 SER A O 1
ATOM 691 N N . SER A 1 91 ? 12.711 -1.448 -58.677 1.00 8.37 91 SER A N 1
ATOM 692 C CA . SER A 1 91 ? 13.561 -0.527 -59.393 1.00 9.23 91 SER A CA 1
ATOM 693 C C . SER A 1 91 ? 13.364 -0.589 -60.911 1.00 8.55 91 SER A C 1
ATOM 694 O O . SER A 1 91 ? 13.806 0.327 -61.617 1.00 10.24 91 SER A O 1
ATOM 699 N N . GLY A 1 92 ? 12.747 -1.634 -61.440 1.00 8.32 92 GLY A N 1
ATOM 700 C CA . GLY A 1 92 ? 12.653 -1.706 -62.926 1.00 8.57 92 GLY A CA 1
ATOM 701 C C . GLY A 1 92 ? 11.661 -2.756 -63.326 1.00 7.43 92 GLY A C 1
ATOM 702 O O . GLY A 1 92 ? 10.851 -3.303 -62.560 1.00 7.71 92 GLY A O 1
ATOM 703 N N . ALA A 1 93 ? 11.701 -3.021 -64.637 1.00 7.98 93 ALA A N 1
ATOM 704 C CA . ALA A 1 93 ? 10.716 -3.893 -65.274 1.00 7.67 93 ALA A CA 1
ATOM 705 C C . ALA A 1 93 ? 10.986 -5.355 -65.043 1.00 6.81 93 ALA A C 1
ATOM 706 O O . ALA A 1 93 ? 10.117 -6.192 -65.364 1.00 7.76 93 ALA A O 1
ATOM 708 N N . GLY A 1 94 ? 12.150 -5.745 -64.562 1.00 7.06 94 GLY A N 1
ATOM 709 C CA . GLY A 1 94 ? 12.419 -7.172 -64.317 1.00 7.74 94 GLY A CA 1
ATOM 710 C C . GLY A 1 94 ? 12.269 -8.023 -65.576 1.00 6.38 94 GLY A C 1
ATOM 711 O O . GLY A 1 94 ? 11.604 -9.070 -65.524 1.00 7.10 94 GLY A O 1
ATOM 712 N N . ILE A 1 95 ? 12.883 -7.592 -66.682 1.00 6.97 95 ILE A N 1
ATOM 713 C CA . ILE A 1 95 ? 12.719 -8.364 -67.919 1.00 6.56 95 ILE A CA 1
ATOM 714 C C . ILE A 1 95 ? 13.526 -9.653 -67.872 1.00 6.56 95 ILE A C 1
ATOM 715 O O . ILE A 1 95 ? 12.929 -10.702 -68.137 1.00 7.14 95 ILE A O 1
ATOM 720 N N . ASN A 1 96 ? 14.808 -9.641 -67.517 1.00 6.89 96 ASN A N 1
ATOM 721 C CA . ASN A 1 96 ? 15.492 -10.923 -67.301 1.00 7.13 96 ASN A CA 1
ATOM 722 C C . ASN A 1 96 ? 15.037 -11.534 -65.987 1.00 6.72 96 ASN A C 1
ATOM 723 O O . ASN A 1 96 ? 14.803 -12.769 -65.914 1.00 6.99 96 ASN A O 1
ATOM 728 N N . ASP A 1 97 ? 14.918 -10.732 -64.915 1.00 6.69 97 ASP A N 1
ATOM 729 C CA . ASP A 1 97 ? 14.517 -11.261 -63.620 1.00 6.70 97 ASP A CA 1
ATOM 730 C C . ASP A 1 97 ? 13.123 -10.759 -63.295 1.00 6.50 97 ASP A C 1
ATOM 731 O O . ASP A 1 97 ? 12.982 -9.690 -62.662 1.00 6.97 97 ASP A O 1
ATOM 736 N N . ASN A 1 98 ? 12.058 -11.474 -63.603 1.00 5.98 98 ASN A N 1
ATOM 737 C CA . ASN A 1 98 ? 12.025 -12.782 -64.239 1.00 6.35 98 ASN A CA 1
ATOM 738 C C . ASN A 1 98 ? 10.971 -12.824 -65.336 1.00 6.06 98 ASN A C 1
ATOM 739 O O . ASN A 1 98 ? 10.242 -13.809 -65.484 1.00 6.41 98 ASN A O 1
ATOM 744 N N . GLY A 1 99 ? 10.918 -11.767 -66.122 1.00 6.55 99 GLY A N 1
ATOM 745 C CA . GLY A 1 99 ? 10.163 -11.863 -67.360 1.00 7.05 99 GLY A CA 1
ATOM 746 C C . GLY A 1 99 ? 10.623 -13.045 -68.171 1.00 6.74 99 GLY A C 1
ATOM 747 O O . GLY A 1 99 ? 9.790 -13.752 -68.768 1.00 6.78 99 GLY A O 1
ATOM 748 N N . SER A 1 100 ? 11.940 -13.291 -68.234 1.00 6.71 100 SER A N 1
ATOM 749 C CA . SER A 1 100 ? 12.467 -14.358 -69.082 1.00 6.89 100 SER A CA 1
ATOM 750 C C . SER A 1 100 ? 11.845 -15.701 -68.714 1.00 6.53 100 SER A C 1
ATOM 751 O O . SER A 1 100 ? 11.320 -16.394 -69.627 1.00 6.93 100 SER A O 1
ATOM 754 N N . GLY A 1 101 ? 11.888 -16.107 -67.448 1.00 6.75 101 GLY A N 1
ATOM 755 C CA . GLY A 1 101 ? 11.318 -17.383 -67.081 1.00 6.81 101 GLY A CA 1
ATOM 756 C C . GLY A 1 101 ? 9.825 -17.376 -67.252 1.00 6.30 101 GLY A C 1
ATOM 757 O O . GLY A 1 101 ? 9.193 -18.368 -67.688 1.00 7.15 101 GLY A O 1
ATOM 758 N N . SER A 1 102 ? 9.155 -16.272 -66.888 1.00 6.57 102 SER A N 1
ATOM 759 C CA . SER A 1 102 ? 7.704 -16.193 -67.010 1.00 6.56 102 SER A CA 1
ATOM 760 C C . SER A 1 102 ? 7.238 -16.376 -68.442 1.00 5.96 102 SER A C 1
ATOM 761 O O . SER A 1 102 ? 6.268 -17.050 -68.712 1.00 6.78 102 SER A O 1
ATOM 764 N N . ALA A 1 103 ? 7.977 -15.746 -69.396 1.00 6.63 103 ALA A N 1
ATOM 765 C CA . ALA A 1 103 ? 7.639 -15.818 -70.807 1.00 6.70 103 ALA A CA 1
ATOM 766 C C . ALA A 1 103 ? 7.901 -17.186 -71.374 1.00 6.69 103 ALA A C 1
ATOM 767 O O . ALA A 1 103 ? 7.141 -17.686 -72.201 1.00 7.87 103 ALA A O 1
ATOM 769 N N . ALA A 1 104 ? 8.984 -17.864 -70.966 1.00 6.74 104 ALA A N 1
ATOM 770 C CA . ALA A 1 104 ? 9.272 -19.210 -71.465 1.00 7.22 104 ALA A CA 1
ATOM 771 C C . ALA A 1 104 ? 8.205 -20.168 -70.978 1.00 7.05 104 ALA A C 1
ATOM 772 O O . ALA A 1 104 ? 7.746 -21.037 -71.711 1.00 7.42 104 ALA A O 1
ATOM 774 N N . VAL A 1 105 ? 7.806 -20.051 -69.695 1.00 7.27 105 VAL A N 1
ATOM 775 C CA . VAL A 1 105 ? 6.788 -20.977 -69.167 1.00 6.95 105 VAL A CA 1
ATOM 776 C C . VAL A 1 105 ? 5.470 -20.692 -69.859 1.00 6.78 105 VAL A C 1
ATOM 777 O O . VAL A 1 105 ? 4.749 -21.624 -70.229 1.00 7.08 105 VAL A O 1
ATOM 781 N N . LEU A 1 106 ? 5.102 -19.410 -70.036 1.00 6.54 106 LEU A N 1
ATOM 782 C CA . LEU A 1 106 ? 3.868 -19.112 -70.745 1.00 6.91 106 LEU A CA 1
ATOM 783 C C . LEU A 1 106 ? 3.909 -19.673 -72.167 1.00 6.76 106 LEU A C 1
ATOM 784 O O . LEU A 1 106 ? 2.963 -20.304 -72.615 1.00 7.26 106 LEU A O 1
ATOM 789 N N . GLU A 1 107 ? 5.009 -19.463 -72.897 1.00 7.28 107 GLU A N 1
ATOM 790 C CA . GLU A 1 107 ? 5.003 -19.913 -74.299 1.00 7.29 107 GLU A CA 1
ATOM 791 C C . GLU A 1 107 ? 4.984 -21.454 -74.347 1.00 7.20 107 GLU A C 1
ATOM 792 O O . GLU A 1 107 ? 4.363 -22.013 -75.262 1.00 7.93 107 GLU A O 1
ATOM 798 N N . THR A 1 108 ? 5.624 -22.106 -73.399 1.00 7.33 108 THR A N 1
ATOM 799 C CA . THR A 1 108 ? 5.511 -23.576 -73.352 1.00 8.36 108 THR A CA 1
ATOM 800 C C . THR A 1 108 ? 4.061 -24.005 -73.100 1.00 7.28 108 THR A C 1
ATOM 801 O O . THR A 1 108 ? 3.589 -24.941 -73.783 1.00 7.65 108 THR A O 1
ATOM 805 N N . ALA A 1 109 ? 3.377 -23.350 -72.183 1.00 7.40 109 ALA A N 1
ATOM 806 C CA . ALA A 1 109 ? 1.969 -23.674 -71.912 1.00 7.69 109 ALA A CA 1
ATOM 807 C C . ALA A 1 109 ? 1.154 -23.464 -73.190 1.00 7.11 109 ALA A C 1
ATOM 808 O O . ALA A 1 109 ? 0.287 -24.285 -73.527 1.00 7.61 109 ALA A O 1
ATOM 810 N N . LEU A 1 110 ? 1.408 -22.370 -73.909 1.00 7.45 110 LEU A N 1
ATOM 811 C CA . LEU A 1 110 ? 0.647 -22.131 -75.153 1.00 7.57 110 LEU A CA 1
ATOM 812 C C . LEU A 1 110 ? 1.008 -23.187 -76.175 1.00 7.32 110 LEU A C 1
ATOM 813 O O . LEU A 1 110 ? 0.148 -23.622 -76.963 1.00 8.69 110 LEU A O 1
ATOM 818 N N . ALA A 1 111 ? 2.253 -23.618 -76.236 1.00 7.92 111 ALA A N 1
ATOM 819 C CA . ALA A 1 111 ? 2.696 -24.656 -77.143 1.00 7.78 111 ALA A CA 1
ATOM 820 C C . ALA A 1 111 ? 1.990 -25.964 -76.899 1.00 7.46 111 ALA A C 1
ATOM 821 O O . ALA A 1 111 ? 1.723 -26.685 -77.891 1.00 8.53 111 ALA A O 1
ATOM 823 N N . VAL A 1 112 ? 1.721 -26.315 -75.668 1.00 7.81 112 VAL A N 1
ATOM 824 C CA . VAL A 1 112 ? 0.968 -27.547 -75.398 1.00 7.71 112 VAL A CA 1
ATOM 825 C C . VAL A 1 112 ? -0.362 -27.504 -76.111 1.00 7.52 112 VAL A C 1
ATOM 826 O O . VAL A 1 112 ? -0.836 -28.467 -76.727 1.00 8.66 112 VAL A O 1
ATOM 830 N N . SER A 1 113 ? -1.095 -26.369 -75.994 1.00 7.85 113 SER A N 1
ATOM 831 C CA . SER A 1 113 ? -2.384 -26.235 -76.646 1.00 8.66 113 SER A CA 1
ATOM 832 C C . SER A 1 113 ? -2.258 -26.252 -78.157 1.00 8.19 113 SER A C 1
ATOM 833 O O . SER A 1 113 ? -3.033 -26.927 -78.835 1.00 9.00 113 SER A O 1
ATOM 836 N N . ARG A 1 114 ? -1.282 -25.527 -78.718 1.00 8.94 114 ARG A N 1
ATOM 837 C CA . ARG A 1 114 ? -1.078 -25.488 -80.169 1.00 8.82 114 ARG A CA 1
ATOM 838 C C . ARG A 1 114 ? -0.769 -26.848 -80.776 1.00 8.27 114 ARG A C 1
ATOM 839 O O . ARG A 1 114 ? -1.139 -27.132 -81.912 1.00 9.51 114 ARG A O 1
ATOM 854 N N . ALA A 1 115 ? -0.085 -27.666 -80.007 1.00 8.20 115 ALA A N 1
ATOM 855 C CA . ALA A 1 115 ? 0.321 -28.993 -80.472 1.00 8.46 115 ALA A CA 1
ATOM 856 C C . ALA A 1 115 ? -0.777 -30.027 -80.242 1.00 8.90 115 ALA A C 1
ATOM 857 O O . ALA A 1 115 ? -0.656 -31.176 -80.701 1.00 10.54 115 ALA A O 1
ATOM 859 N N . GLY A 1 116 ? -1.867 -29.645 -79.550 1.00 8.43 116 GLY A N 1
ATOM 860 C CA . GLY A 1 116 ? -2.875 -30.639 -79.257 1.00 8.70 116 GLY A CA 1
ATOM 861 C C . GLY A 1 116 ? -2.319 -31.740 -78.385 1.00 8.75 116 GLY A C 1
ATOM 862 O O . GLY A 1 116 ? -2.706 -32.904 -78.551 1.00 10.13 116 GLY A O 1
ATOM 863 N N . TYR A 1 117 ? -1.421 -31.420 -77.459 1.00 8.59 117 TYR A N 1
ATOM 864 C CA . TYR A 1 117 ? -0.767 -32.440 -76.642 1.00 8.36 117 TYR A CA 1
ATOM 865 C C . TYR A 1 117 ? -1.687 -32.894 -75.508 1.00 8.22 117 TYR A C 1
ATOM 866 O O . TYR A 1 117 ? -2.345 -32.057 -74.843 1.00 9.56 117 TYR A O 1
ATOM 875 N N . GLN A 1 118 ? -1.710 -34.193 -75.277 1.00 8.47 118 GLN A N 1
ATOM 876 C CA . GLN A 1 118 ? -2.416 -34.846 -74.173 1.00 8.59 118 GLN A CA 1
ATOM 877 C C . GLN A 1 118 ? -1.392 -35.560 -73.322 1.00 8.67 118 GLN A C 1
ATOM 878 O O . GLN A 1 118 ? -1.111 -36.748 -73.534 1.00 10.35 118 GLN A O 1
ATOM 884 N N . PRO A 1 119 ? -0.731 -34.881 -72.383 1.00 8.32 119 PRO A N 1
ATOM 885 C CA . PRO A 1 119 ? 0.294 -35.532 -71.592 1.00 8.62 119 PRO A CA 1
ATOM 886 C C . PRO A 1 119 ? -0.338 -36.629 -70.717 1.00 8.44 119 PRO A C 1
ATOM 887 O O . PRO A 1 119 ? -1.463 -36.525 -70.228 1.00 10.48 119 PRO A O 1
ATOM 891 N N . ASP A 1 120 ? 0.422 -37.682 -70.461 1.00 8.98 120 ASP A N 1
ATOM 892 C CA . ASP A 1 120 ? -0.023 -38.703 -69.530 1.00 9.62 120 ASP A CA 1
ATOM 893 C C . ASP A 1 120 ? -0.186 -38.147 -68.113 1.00 10.14 120 ASP A C 1
ATOM 894 O O . ASP A 1 120 ? -1.142 -38.449 -67.440 1.00 10.45 120 ASP A O 1
ATOM 899 N N . LYS A 1 121 ? 0.808 -37.338 -67.686 1.00 9.67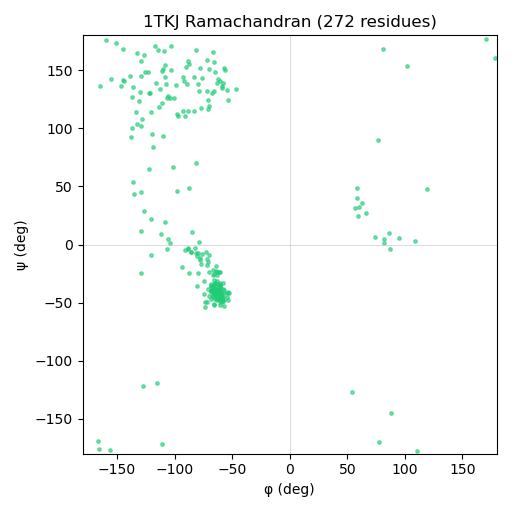 121 LYS A N 1
ATOM 900 C CA . LYS A 1 121 ? 0.703 -36.646 -66.403 1.00 9.57 121 LYS A CA 1
ATOM 901 C C . LYS A 1 121 ? -0.110 -35.375 -66.574 1.00 8.49 121 LYS A C 1
ATOM 902 O O . LYS A 1 121 ? 0.015 -34.683 -67.601 1.00 11.94 121 LYS A O 1
ATOM 908 N N . HIS A 1 122 ? -0.906 -35.018 -65.574 1.00 8.74 122 HIS A N 1
ATOM 909 C CA . HIS A 1 122 ? -1.567 -33.708 -65.599 1.00 8.53 122 HIS A CA 1
ATOM 910 C C . HIS A 1 122 ? -0.548 -32.599 -65.498 1.00 8.34 122 HIS A C 1
ATOM 911 O O . HIS A 1 122 ? 0.295 -32.634 -64.600 1.00 9.50 122 HIS A O 1
ATOM 918 N N . LEU A 1 123 ? -0.649 -31.593 -66.364 1.00 8.04 123 LEU A N 1
ATOM 919 C CA . LEU A 1 123 ? 0.237 -30.449 -66.309 1.00 7.77 123 LEU A CA 1
ATOM 920 C C . LEU A 1 123 ? -0.375 -29.270 -65.610 1.00 7.76 123 LEU A C 1
ATOM 921 O O . LEU A 1 123 ? -1.554 -28.919 -65.821 1.00 8.45 123 LEU A O 1
ATOM 926 N N . ARG A 1 124 ? 0.453 -28.650 -64.778 1.00 7.68 124 ARG A N 1
ATOM 927 C CA . ARG A 1 124 ? 0.004 -27.442 -64.051 1.00 7.35 124 ARG A CA 1
ATOM 928 C C . ARG A 1 124 ? 1.172 -26.447 -64.122 1.00 7.52 124 ARG A C 1
ATOM 929 O O . ARG A 1 124 ? 2.282 -26.754 -63.724 1.00 11.92 124 ARG A O 1
ATOM 937 N N . PHE A 1 125 ? 0.875 -25.250 -64.590 1.00 6.71 125 PHE A N 1
ATOM 938 C CA . PHE A 1 125 ? 1.867 -24.189 -64.659 1.00 7.08 125 PHE A CA 1
ATOM 939 C C . PHE A 1 125 ? 1.562 -23.132 -63.589 1.00 6.44 125 PHE A C 1
ATOM 940 O O . PHE A 1 125 ? 0.409 -22.920 -63.249 1.00 7.98 125 PHE A O 1
ATOM 948 N N . ALA A 1 126 ? 2.598 -22.415 -63.162 1.00 6.95 126 ALA A N 1
ATOM 949 C CA . ALA A 1 126 ? 2.410 -21.408 -62.127 1.00 7.22 126 ALA A CA 1
ATOM 950 C C . ALA A 1 126 ? 3.291 -20.186 -62.350 1.00 6.32 126 ALA A C 1
ATOM 951 O O . ALA A 1 126 ? 4.447 -20.319 -62.764 1.00 7.86 126 ALA A O 1
ATOM 953 N N . TRP A 1 127 ? 2.707 -19.030 -62.068 1.00 6.28 127 TRP A N 1
ATOM 954 C CA . TRP A 1 127 ? 3.404 -17.759 -62.065 1.00 6.74 127 TRP A CA 1
ATOM 955 C C . TRP A 1 127 ? 3.260 -17.205 -60.645 1.00 6.55 127 TRP A C 1
ATOM 956 O O . TRP A 1 127 ? 2.176 -16.936 -60.175 1.00 7.70 127 TRP A O 1
ATOM 967 N N . TRP A 1 128 ? 4.411 -17.115 -59.967 1.00 6.50 128 TRP A N 1
ATOM 968 C CA . TRP A 1 128 ? 4.387 -16.778 -58.539 1.00 6.95 128 TRP A CA 1
ATOM 969 C C . TRP A 1 128 ? 4.504 -15.274 -58.322 1.00 6.69 128 TRP A C 1
ATOM 970 O O . TRP A 1 128 ? 5.296 -14.582 -58.942 1.00 7.22 128 TRP A O 1
ATOM 981 N N . GLY A 1 129 ? 3.721 -14.810 -57.341 1.00 7.09 129 GLY A N 1
ATOM 982 C CA . GLY A 1 129 ? 3.856 -13.446 -56.842 1.00 7.10 129 GLY A CA 1
ATOM 983 C C . GLY A 1 129 ? 4.876 -13.356 -55.719 1.00 7.08 129 GLY A C 1
ATOM 984 O O . GLY A 1 129 ? 5.204 -14.343 -55.042 1.00 7.49 129 GLY A O 1
ATOM 985 N N . ALA A 1 130 ? 5.385 -12.135 -55.540 1.00 7.26 130 ALA A N 1
ATOM 986 C CA . ALA A 1 130 ? 6.152 -11.786 -54.333 1.00 7.70 130 ALA A CA 1
ATOM 987 C C . ALA A 1 130 ? 7.341 -12.681 -54.111 1.00 7.32 130 ALA A C 1
ATOM 988 O O . ALA A 1 130 ? 7.792 -12.816 -52.947 1.00 7.60 130 ALA A O 1
ATOM 990 N N . GLU A 1 131 ? 7.974 -13.194 -55.163 1.00 7.21 131 GLU A N 1
ATOM 991 C CA . GLU A 1 131 ? 9.206 -13.918 -54.921 1.00 7.33 131 GLU A CA 1
ATOM 992 C C . GLU A 1 131 ? 10.256 -12.974 -54.368 1.00 7.06 131 GLU A C 1
ATOM 993 O O . GLU A 1 131 ? 11.103 -13.399 -53.553 1.00 7.36 131 GLU A O 1
ATOM 999 N N . GLU A 1 132 ? 10.265 -11.714 -54.785 1.00 7.48 132 GLU A N 1
ATOM 1000 C CA . GLU A 1 132 ? 11.325 -10.792 -54.375 1.00 8.43 132 GLU A CA 1
ATOM 1001 C C . GLU A 1 132 ? 11.168 -10.408 -52.909 1.00 8.39 132 GLU A C 1
ATOM 1002 O O . GLU A 1 132 ? 12.127 -9.833 -52.377 1.00 9.92 132 GLU A O 1
ATOM 1008 N N . LEU A 1 133 ? 10.031 -10.717 -52.281 1.00 8.63 133 LEU A N 1
ATOM 1009 C CA . LEU A 1 133 ? 9.856 -10.451 -50.850 1.00 9.26 133 LEU A CA 1
ATOM 1010 C C . LEU A 1 133 ? 10.337 -11.589 -50.016 1.00 9.10 133 LEU A C 1
ATOM 1011 O O . LEU A 1 133 ? 10.265 -11.443 -48.798 1.00 13.44 133 LEU A O 1
ATOM 1016 N N . GLY A 1 134 ? 10.787 -12.688 -50.627 1.00 8.47 134 GLY A N 1
ATOM 1017 C CA . GLY A 1 134 ? 11.227 -13.867 -49.907 1.00 9.17 134 GLY A CA 1
ATOM 1018 C C . GLY A 1 134 ? 10.416 -15.107 -50.248 1.00 8.44 134 GLY A C 1
ATOM 1019 O O . GLY A 1 134 ? 10.014 -15.863 -49.362 1.00 8.84 134 GLY A O 1
ATOM 1020 N N . LEU A 1 135 ? 10.208 -15.371 -51.522 1.00 8.10 135 LEU A N 1
ATOM 1021 C CA . LEU A 1 135 ? 9.498 -16.564 -51.973 1.00 7.76 135 LEU A CA 1
ATOM 1022 C C . LEU A 1 135 ? 8.085 -16.597 -51.419 1.00 7.52 135 LEU A C 1
ATOM 1023 O O . LEU A 1 135 ? 7.527 -17.656 -51.162 1.00 8.07 135 LEU A O 1
ATOM 1028 N N . ILE A 1 136 ? 7.440 -15.439 -51.213 1.00 7.73 136 ILE A N 1
ATOM 1029 C CA . ILE A 1 136 ? 6.196 -15.449 -50.422 1.00 7.86 136 ILE A CA 1
ATOM 1030 C C . ILE A 1 136 ? 5.094 -16.167 -51.173 1.00 7.28 136 ILE A C 1
ATOM 1031 O O . ILE A 1 136 ? 4.305 -16.867 -50.571 1.00 7.96 136 ILE A O 1
ATOM 1036 N N . GLY A 1 137 ? 4.975 -15.974 -52.485 1.00 7.44 137 GLY A N 1
ATOM 1037 C CA . GLY A 1 137 ? 3.903 -16.602 -53.253 1.00 7.74 137 GLY A CA 1
ATOM 1038 C C . GLY A 1 137 ? 4.083 -18.101 -53.348 1.00 6.91 137 GLY A C 1
ATOM 1039 O O . GLY A 1 137 ? 3.104 -18.859 -53.180 1.00 7.59 137 GLY A O 1
ATOM 1040 N N . SER A 1 138 ? 5.279 -18.603 -53.664 1.00 7.24 138 SER A N 1
ATOM 1041 C CA . SER A 1 138 ? 5.468 -20.059 -53.757 1.00 7.40 138 SER A CA 1
ATOM 1042 C C . SER A 1 138 ? 5.349 -20.704 -52.378 1.00 6.71 138 SER A C 1
ATOM 1043 O O . SER A 1 138 ? 4.787 -21.807 -52.273 1.00 7.94 138 SER A O 1
ATOM 1046 N N . LYS A 1 139 ? 5.824 -20.020 -51.336 1.00 7.62 139 LYS A N 1
ATOM 1047 C CA . LYS A 1 139 ? 5.624 -20.589 -49.978 1.00 8.19 139 LYS A CA 1
ATOM 1048 C C . LYS A 1 139 ? 4.144 -20.664 -49.711 1.00 7.55 139 LYS A C 1
ATOM 1049 O O . LYS A 1 139 ? 3.641 -21.614 -49.147 1.00 8.10 139 LYS A O 1
ATOM 1055 N N . PHE A 1 140 ? 3.388 -19.610 -50.093 1.00 7.63 140 PHE A N 1
ATOM 1056 C CA . PHE A 1 140 ? 1.936 -19.616 -49.847 1.00 8.16 140 PHE A CA 1
ATOM 1057 C C . PHE A 1 140 ? 1.310 -20.814 -50.549 1.00 7.64 140 PHE A C 1
ATOM 1058 O O . PHE A 1 140 ? 0.484 -21.538 -49.996 1.00 8.28 140 PHE A O 1
ATOM 1066 N N . TYR A 1 141 ? 1.699 -21.034 -51.815 1.00 7.21 141 TYR A N 1
ATOM 1067 C CA . TYR A 1 141 ? 1.118 -22.152 -52.544 1.00 7.47 141 TYR A CA 1
ATOM 1068 C C . TYR A 1 141 ? 1.418 -23.481 -51.875 1.00 6.87 141 TYR A C 1
ATOM 1069 O O . TYR A 1 141 ? 0.529 -24.294 -51.665 1.00 7.90 141 TYR A O 1
ATOM 1078 N N . VAL A 1 142 ? 2.695 -23.727 -51.536 1.00 7.59 142 VAL A N 1
ATOM 1079 C CA . VAL A 1 142 ? 3.035 -25.007 -50.924 1.00 7.62 142 VAL A CA 1
ATOM 1080 C C . VAL A 1 142 ? 2.369 -25.148 -49.567 1.00 8.09 142 VAL A C 1
ATOM 1081 O O . VAL A 1 142 ? 1.820 -26.198 -49.207 1.00 8.49 142 VAL A O 1
ATOM 1085 N N . ASN A 1 143 ? 2.339 -24.059 -48.791 1.00 8.11 143 ASN A N 1
ATOM 1086 C CA . ASN A 1 143 ? 1.748 -24.110 -47.445 1.00 8.72 143 ASN A CA 1
ATOM 1087 C C . ASN A 1 143 ? 0.238 -24.381 -47.494 1.00 9.01 143 ASN A C 1
ATOM 1088 O O . ASN A 1 143 ? -0.308 -24.916 -46.515 1.00 10.57 143 ASN A O 1
ATOM 1093 N N . ASN A 1 144 ? -0.400 -24.025 -48.609 1.00 8.32 144 ASN A N 1
ATOM 1094 C CA . ASN A 1 144 ? -1.846 -24.190 -48.756 1.00 8.82 144 ASN A CA 1
ATOM 1095 C C . ASN A 1 144 ? -2.227 -25.348 -49.664 1.00 8.89 144 ASN A C 1
ATOM 1096 O O . ASN A 1 144 ? -3.418 -25.569 -49.882 1.00 10.32 144 ASN A O 1
ATOM 1101 N N . LEU A 1 145 ? -1.257 -26.107 -50.117 1.00 8.09 145 LEU A N 1
ATOM 1102 C CA . LEU A 1 145 ? -1.509 -27.282 -50.942 1.00 9.08 145 LEU A CA 1
ATOM 1103 C C . LEU A 1 145 ? -1.699 -28.444 -50.004 1.00 8.70 145 LEU A C 1
ATOM 1104 O O . LEU A 1 145 ? -0.762 -28.799 -49.280 1.00 9.57 145 LEU A O 1
ATOM 1109 N N . PRO A 1 146 ? -2.860 -29.089 -49.901 1.00 10.40 146 PRO A N 1
ATOM 1110 C CA . PRO A 1 146 ? -3.065 -30.176 -48.941 1.00 10.49 146 PRO A CA 1
ATOM 1111 C C . PRO A 1 146 ? -2.032 -31.284 -49.159 1.00 9.19 146 PRO A C 1
ATOM 1112 O O . PRO A 1 146 ? -1.595 -31.512 -50.296 1.00 9.40 146 PRO A O 1
ATOM 1116 N N . SER A 1 147 ? -1.699 -32.016 -48.115 1.00 10.92 147 SER A N 1
ATOM 1117 C CA . SER A 1 147 ? -0.733 -33.062 -48.253 1.00 12.18 147 SER A CA 1
ATOM 1118 C C . SER A 1 147 ? -1.179 -34.094 -49.307 1.00 11.26 147 SER A C 1
ATOM 1119 O O . SER A 1 147 ? -0.329 -34.607 -50.045 1.00 12.71 147 SER A O 1
ATOM 1124 N N . ALA A 1 148 ? -2.470 -34.361 -49.456 1.00 12.57 148 ALA A N 1
ATOM 1125 C CA . ALA A 1 148 ? -2.899 -35.315 -50.470 1.00 14.86 148 ALA A CA 1
ATOM 1126 C C . ALA A 1 148 ? -2.546 -34.854 -51.873 1.00 14.08 148 ALA A C 1
ATOM 1127 O O . ALA A 1 148 ? -2.200 -35.669 -52.737 1.00 16.87 148 ALA A O 1
ATOM 1129 N N . ASP A 1 149 ? -2.583 -33.554 -52.111 1.00 12.16 149 ASP A N 1
ATOM 1130 C CA . ASP A 1 149 ? -2.181 -33.001 -53.431 1.00 11.04 149 ASP A CA 1
ATOM 1131 C C . ASP A 1 149 ? -0.696 -32.895 -53.550 1.00 9.83 149 ASP A C 1
ATOM 1132 O O . ASP A 1 149 ? -0.159 -33.110 -54.645 1.00 9.71 149 ASP A O 1
ATOM 1141 N N . ARG A 1 150 ? 0.012 -32.571 -52.475 1.00 9.91 150 ARG A N 1
ATOM 1142 C CA . ARG A 1 150 ? 1.471 -32.547 -52.549 1.00 9.33 150 ARG A CA 1
ATOM 1143 C C . ARG A 1 150 ? 2.036 -33.895 -53.003 1.00 9.46 150 ARG A C 1
ATOM 1144 O O . ARG A 1 150 ? 2.970 -33.912 -53.803 1.00 9.82 150 ARG A O 1
ATOM 1159 N N . SER A 1 151 ? 1.432 -34.968 -52.526 1.00 10.64 151 SER A N 1
ATOM 1160 C CA . SER A 1 151 ? 1.948 -36.288 -52.865 1.00 11.68 151 SER A CA 1
ATOM 1161 C C . SER A 1 151 ? 1.676 -36.647 -54.307 1.00 11.09 151 SER A C 1
ATOM 1162 O O . SER A 1 151 ? 2.328 -37.571 -54.807 1.00 14.61 151 SER A O 1
ATOM 1167 N N . LYS A 1 152 ? 0.762 -35.970 -54.978 1.00 10.46 152 LYS A N 1
ATOM 1168 C CA . LYS A 1 152 ? 0.491 -36.169 -56.387 1.00 10.70 152 LYS A CA 1
ATOM 1169 C C . LYS A 1 152 ? 1.493 -35.452 -57.279 1.00 9.99 152 LYS A C 1
ATOM 1170 O O . LYS A 1 152 ? 1.527 -35.747 -58.486 1.00 11.21 152 LYS A O 1
ATOM 1176 N N . LEU A 1 153 ? 2.355 -34.594 -56.745 1.00 9.31 153 LEU A N 1
ATOM 1177 C CA . LEU A 1 153 ? 3.325 -33.868 -57.557 1.00 8.73 153 LEU A CA 1
ATOM 1178 C C . LEU A 1 153 ? 4.479 -34.754 -57.944 1.00 9.17 153 LEU A C 1
ATOM 1179 O O . LEU A 1 153 ? 5.269 -35.219 -57.128 1.00 12.82 153 LEU A O 1
ATOM 1184 N N . ALA A 1 154 ? 4.639 -34.972 -59.251 1.00 8.23 154 ALA A N 1
ATOM 1185 C CA . ALA A 1 154 ? 5.733 -35.708 -59.813 1.00 9.13 154 ALA A CA 1
ATOM 1186 C C . ALA A 1 154 ? 6.974 -34.831 -59.896 1.00 8.28 154 ALA A C 1
ATOM 1187 O O . ALA A 1 154 ? 8.103 -35.401 -59.924 1.00 9.90 154 ALA A O 1
ATOM 1189 N N . GLY A 1 155 ? 6.842 -33.528 -59.959 1.00 7.96 155 GLY A N 1
ATOM 1190 C CA . GLY A 1 155 ? 8.009 -32.651 -60.055 1.00 8.13 155 GLY A CA 1
ATOM 1191 C C . GLY A 1 155 ? 7.563 -31.220 -60.162 1.00 6.82 155 GLY A C 1
ATOM 1192 O O . GLY A 1 155 ? 6.396 -30.936 -60.533 1.00 7.96 155 GLY A O 1
ATOM 1193 N N . TYR A 1 156 ? 8.505 -30.347 -59.845 1.00 6.80 156 TYR A N 1
ATOM 1194 C CA . TYR A 1 156 ? 8.343 -28.890 -60.039 1.00 7.04 156 TYR A CA 1
ATOM 1195 C C . TYR A 1 156 ? 9.610 -28.409 -60.754 1.00 7.08 156 TYR A C 1
ATOM 1196 O O . TYR A 1 156 ? 10.731 -28.569 -60.222 1.00 7.64 156 TYR A O 1
ATOM 1205 N N . LEU A 1 157 ? 9.406 -27.787 -61.902 1.00 6.67 157 LEU A N 1
ATOM 1206 C CA . LEU A 1 157 ? 10.473 -27.221 -62.722 1.00 7.16 157 LEU A CA 1
ATOM 1207 C C . LEU A 1 157 ? 10.476 -25.719 -62.598 1.00 6.31 157 LEU A C 1
ATOM 1208 O O . LEU A 1 157 ? 9.426 -25.100 -62.829 1.00 7.60 157 LEU A O 1
ATOM 1213 N N . ASN A 1 158 ? 11.607 -25.094 -62.288 1.00 6.64 158 ASN A N 1
ATOM 1214 C CA . ASN A 1 158 ? 11.663 -23.662 -62.031 1.00 6.98 158 ASN A CA 1
ATOM 1215 C C . ASN A 1 158 ? 12.522 -22.936 -63.071 1.00 6.04 158 ASN A C 1
ATOM 1216 O O . ASN A 1 158 ? 13.597 -23.440 -63.428 1.00 7.36 158 ASN A O 1
ATOM 1221 N N . PHE A 1 159 ? 12.048 -21.791 -63.487 1.00 6.53 159 PHE A N 1
ATOM 1222 C CA . PHE A 1 159 ? 12.764 -20.995 -64.495 1.00 6.88 159 PHE A CA 1
ATOM 1223 C C . PHE A 1 159 ? 12.809 -19.553 -63.968 1.00 6.21 159 PHE A C 1
ATOM 1224 O O . PHE A 1 159 ? 11.818 -18.840 -64.030 1.00 6.93 159 PHE A O 1
ATOM 1232 N N . ASP A 1 160 ? 13.961 -19.162 -63.473 1.00 7.29 160 ASP A N 1
ATOM 1233 C CA . ASP A 1 160 ? 14.176 -17.838 -62.850 1.00 7.42 160 ASP A CA 1
ATOM 1234 C C . ASP A 1 160 ? 15.507 -17.261 -63.321 1.00 7.06 160 ASP A C 1
ATOM 1235 O O . ASP A 1 160 ? 16.536 -17.742 -62.853 1.00 8.24 160 ASP A O 1
ATOM 1240 N N . MET A 1 161 ? 15.439 -16.345 -64.292 1.00 6.82 161 MET A N 1
ATOM 1241 C CA . MET A 1 161 ? 16.572 -15.690 -64.958 1.00 7.13 161 MET A CA 1
ATOM 1242 C C . MET A 1 161 ? 17.191 -16.651 -65.951 1.00 6.74 161 MET A C 1
ATOM 1243 O O . MET A 1 161 ? 18.096 -17.441 -65.609 1.00 7.64 161 MET A O 1
ATOM 1248 N N . ILE A 1 162 ? 16.695 -16.616 -67.191 1.00 6.87 162 ILE A N 1
ATOM 1249 C CA . ILE A 1 162 ? 17.163 -17.555 -68.226 1.00 6.92 162 ILE A CA 1
ATOM 1250 C C . ILE A 1 162 ? 17.556 -16.818 -69.502 1.00 6.89 162 ILE A C 1
ATOM 1251 O O . ILE A 1 162 ? 17.808 -17.481 -70.544 1.00 7.76 162 ILE A O 1
ATOM 1256 N N . GLY A 1 163 ? 17.665 -15.505 -69.471 1.00 7.03 163 GLY A N 1
ATOM 1257 C 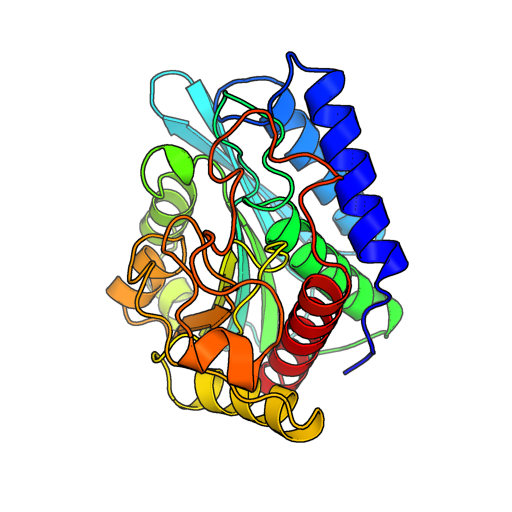CA . GLY A 1 163 ? 18.094 -14.705 -70.599 1.00 7.75 163 GLY A CA 1
ATOM 1258 C C . GLY A 1 163 ? 19.237 -13.773 -70.295 1.00 6.98 163 GLY A C 1
ATOM 1259 O O . GLY A 1 163 ? 19.373 -12.718 -70.956 1.00 7.95 163 GLY A O 1
ATOM 1260 N N . SER A 1 164 ? 20.103 -14.128 -69.339 1.00 6.92 164 SER A N 1
ATOM 1261 C CA . SER A 1 164 ? 21.126 -13.164 -68.934 1.00 7.22 164 SER A CA 1
ATOM 1262 C C . SER A 1 164 ? 22.014 -12.728 -70.082 1.00 7.41 164 SER A C 1
ATOM 1263 O O . SER A 1 164 ? 22.459 -13.588 -70.869 1.00 7.86 164 SER A O 1
ATOM 1266 N N . PRO A 1 165 ? 22.308 -11.449 -70.262 1.00 7.39 165 PRO A N 1
ATOM 1267 C CA . PRO A 1 165 ? 23.100 -11.016 -71.426 1.00 7.92 165 PRO A CA 1
ATOM 1268 C C . PRO A 1 165 ? 24.488 -11.563 -71.547 1.00 7.89 165 PRO A C 1
ATOM 1269 O O . PRO A 1 165 ? 24.997 -11.557 -72.673 1.00 9.26 165 PRO A O 1
ATOM 1273 N N . ASN A 1 166 ? 25.118 -11.982 -70.489 1.00 8.09 166 ASN A N 1
ATOM 1274 C CA . ASN A 1 166 ? 26.465 -12.581 -70.508 1.00 8.27 166 ASN A CA 1
ATOM 1275 C C . ASN A 1 166 ? 26.379 -13.966 -69.902 1.00 7.65 166 ASN A C 1
ATOM 1276 O O . ASN A 1 166 ? 26.847 -14.191 -68.810 1.00 8.20 166 ASN A O 1
ATOM 1281 N N . PRO A 1 167 ? 25.649 -14.850 -70.568 1.00 7.89 167 PRO A N 1
ATOM 1282 C CA . PRO A 1 167 ? 25.068 -16.000 -69.841 1.00 7.99 167 PRO A CA 1
ATOM 1283 C C . PRO A 1 167 ? 26.052 -17.103 -69.561 1.00 8.36 167 PRO A C 1
ATOM 1284 O O . PRO A 1 167 ? 27.002 -17.367 -70.287 1.00 8.87 167 PRO A O 1
ATOM 1288 N N . GLY A 1 168 ? 25.767 -17.812 -68.463 1.00 8.27 168 GLY A N 1
ATOM 1289 C CA . GLY A 1 168 ? 26.129 -19.178 -68.325 1.00 8.52 168 GLY A CA 1
ATOM 1290 C C . GLY A 1 168 ? 24.937 -20.092 -68.534 1.00 7.69 168 GLY A C 1
ATOM 1291 O O . GLY A 1 168 ? 23.822 -19.585 -68.607 1.00 8.48 168 GLY A O 1
ATOM 1292 N N . TYR A 1 169 ? 25.201 -21.396 -68.610 1.00 7.99 169 TYR A N 1
ATOM 1293 C CA . TYR A 1 169 ? 24.121 -22.339 -68.760 1.00 8.13 169 TYR A CA 1
ATOM 1294 C C . TYR A 1 169 ? 24.152 -23.275 -67.579 1.00 7.42 169 TYR A C 1
ATOM 1295 O O . TYR A 1 169 ? 24.903 -24.218 -67.535 1.00 8.70 169 TYR A O 1
ATOM 1304 N N . PHE A 1 170 ? 23.335 -22.904 -66.574 1.00 7.93 170 PHE A N 1
ATOM 1305 C CA . PHE A 1 170 ? 23.349 -23.637 -65.299 1.00 7.98 170 PHE A CA 1
ATOM 1306 C C . PHE A 1 170 ? 22.060 -24.469 -65.200 1.00 7.93 170 PHE A C 1
ATOM 1307 O O . PHE A 1 170 ? 20.953 -24.013 -65.557 1.00 9.27 170 PHE A O 1
ATOM 1315 N N . VAL A 1 171 ? 22.219 -25.683 -64.734 1.00 7.95 171 VAL A N 1
ATOM 1316 C CA . VAL A 1 171 ? 21.137 -26.629 -64.542 1.00 7.59 171 VAL A CA 1
ATOM 1317 C C . VAL A 1 171 ? 21.138 -27.016 -63.049 1.00 7.80 171 VAL A C 1
ATOM 1318 O O . VAL A 1 171 ? 22.198 -27.359 -62.474 1.00 8.72 171 VAL A O 1
ATOM 1322 N N . TYR A 1 172 ? 19.984 -26.956 -62.408 1.00 7.75 172 TYR A N 1
ATOM 1323 C CA . TYR A 1 172 ? 19.934 -27.316 -60.976 1.00 8.37 172 TYR A CA 1
ATOM 1324 C C . TYR A 1 172 ? 20.379 -28.758 -60.788 1.00 8.56 172 TYR A C 1
ATOM 1325 O O . TYR A 1 172 ? 20.028 -29.643 -61.586 1.00 8.95 172 TYR A O 1
ATOM 1334 N N . ASP A 1 173 ? 21.130 -29.030 -59.730 1.00 9.71 173 ASP A N 1
ATOM 1335 C CA . ASP A 1 173 ? 21.557 -30.379 -59.408 1.00 10.42 173 ASP A CA 1
ATOM 1336 C C . ASP A 1 173 ? 20.688 -30.921 -58.286 1.00 10.40 173 ASP A C 1
ATOM 1337 O O . ASP A 1 173 ? 21.162 -31.173 -57.162 1.00 11.06 173 ASP A O 1
ATOM 1342 N N . ASP A 1 174 ? 19.426 -31.111 -58.623 1.00 11.10 174 ASP A N 1
ATOM 1343 C CA . ASP A 1 174 ? 18.448 -31.624 -57.673 1.00 11.32 174 ASP A CA 1
ATOM 1344 C C . ASP A 1 174 ? 17.923 -32.973 -58.103 1.00 11.18 174 ASP A C 1
ATOM 1345 O O . ASP A 1 174 ? 18.715 -33.926 -58.191 1.00 13.85 174 ASP A O 1
ATOM 1350 N N . ASP A 1 175 ? 16.655 -33.184 -58.366 1.00 11.02 175 ASP A N 1
ATOM 1351 C CA . ASP A 1 175 ? 16.202 -34.499 -58.766 1.00 10.50 175 ASP A CA 1
ATOM 1352 C C . ASP A 1 175 ? 16.971 -35.063 -59.972 1.00 10.75 175 ASP A C 1
ATOM 1353 O O . ASP A 1 175 ? 17.218 -34.299 -60.911 1.00 10.27 175 ASP A O 1
ATOM 1358 N N . PRO A 1 176 ? 17.410 -36.313 -59.900 1.00 11.18 176 PRO A N 1
ATOM 1359 C CA . PRO A 1 176 ? 18.317 -36.782 -60.957 1.00 12.05 176 PRO A CA 1
ATOM 1360 C C . PRO A 1 176 ? 17.630 -36.909 -62.306 1.00 11.83 176 PRO A C 1
ATOM 1361 O O . PRO A 1 176 ? 18.268 -36.651 -63.335 1.00 12.29 176 PRO A O 1
ATOM 1365 N N . VAL A 1 177 ? 16.367 -37.317 -62.357 1.00 10.90 177 VAL A N 1
ATOM 1366 C CA . VAL A 1 177 ? 15.709 -37.524 -63.604 1.00 11.52 177 VAL A CA 1
ATOM 1367 C C . VAL A 1 177 ? 15.469 -36.162 -64.275 1.00 10.63 177 VAL A C 1
ATOM 1368 O O . VAL A 1 177 ? 15.698 -36.013 -65.467 1.00 10.98 177 VAL A O 1
ATOM 1372 N N . ILE A 1 178 ? 15.002 -35.185 -63.481 1.00 9.99 178 ILE A N 1
ATOM 1373 C CA . ILE A 1 178 ? 14.808 -33.846 -64.057 1.00 9.37 178 ILE A CA 1
ATOM 1374 C C . ILE A 1 178 ? 16.122 -33.287 -64.551 1.00 9.55 178 ILE A C 1
ATOM 1375 O O . ILE A 1 178 ? 16.197 -32.739 -65.668 1.00 10.53 178 ILE A O 1
ATOM 1380 N N . GLU A 1 179 ? 17.197 -33.359 -63.778 1.00 9.92 179 GLU A N 1
ATOM 1381 C CA . GLU A 1 179 ? 18.498 -32.798 -64.181 1.00 10.22 179 GLU A CA 1
ATOM 1382 C C . GLU A 1 179 ? 19.009 -33.465 -65.453 1.00 11.03 179 GLU A C 1
ATOM 1383 O O . GLU A 1 179 ? 19.480 -32.794 -66.387 1.00 11.09 179 GLU A O 1
ATOM 1389 N N . LYS A 1 180 ? 18.883 -34.803 -65.529 1.00 11.93 180 LYS A N 1
ATOM 1390 C CA . LYS A 1 180 ? 19.307 -35.518 -66.729 1.00 12.83 180 LYS A CA 1
ATOM 1391 C C . LYS A 1 180 ? 18.550 -35.065 -67.952 1.00 11.29 180 LYS A C 1
ATOM 1392 O O . LYS A 1 180 ? 19.126 -34.937 -69.058 1.00 11.33 180 LYS A O 1
ATOM 1403 N N . THR A 1 181 ? 17.275 -34.803 -67.762 1.00 11.74 181 THR A N 1
ATOM 1404 C CA . THR A 1 181 ? 16.485 -34.358 -68.946 1.00 11.83 181 THR A CA 1
ATOM 1405 C C . THR A 1 181 ? 16.969 -33.027 -69.451 1.00 11.14 181 THR A C 1
ATOM 1406 O O . THR A 1 181 ? 17.093 -32.843 -70.679 1.00 11.07 181 THR A O 1
ATOM 1413 N N . PHE A 1 182 ? 17.254 -32.082 -68.538 1.00 10.45 182 PHE A N 1
ATOM 1414 C CA . PHE A 1 182 ? 17.766 -30.790 -69.050 1.00 10.30 182 PHE A CA 1
ATOM 1415 C C . PHE A 1 182 ? 19.134 -30.970 -69.663 1.00 10.59 182 PHE A C 1
ATOM 1416 O O . PHE A 1 182 ? 19.429 -30.393 -70.730 1.00 11.53 182 PHE A O 1
ATOM 1424 N N . LYS A 1 183 ? 20.016 -31.696 -68.991 1.00 10.65 183 LYS A N 1
ATOM 1425 C CA . LYS A 1 183 ? 21.365 -31.841 -69.546 1.00 12.21 183 LYS A CA 1
ATOM 1426 C C . LYS A 1 183 ? 21.342 -32.610 -70.853 1.00 12.44 183 LYS A C 1
ATOM 1427 O O . LYS A 1 183 ? 22.162 -32.298 -71.733 1.00 14.80 183 LYS A O 1
ATOM 1438 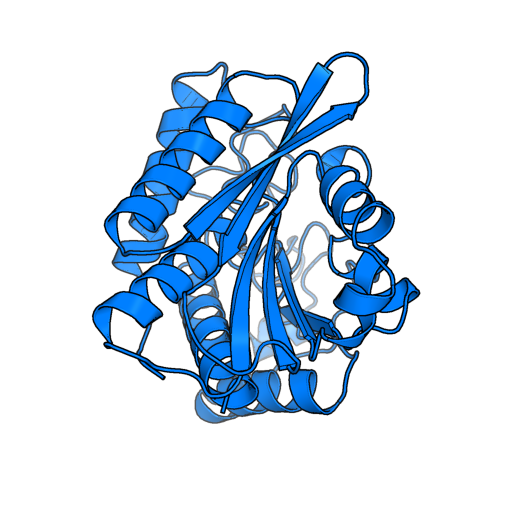N N . ASN A 1 184 ? 20.412 -33.546 -71.067 1.00 12.63 184 ASN A N 1
ATOM 1439 C CA . ASN A 1 184 ? 20.334 -34.202 -72.375 1.00 14.26 184 ASN A CA 1
ATOM 1440 C C . ASN A 1 184 ? 19.994 -33.187 -73.473 1.00 13.10 184 ASN A C 1
ATOM 1441 O O . ASN A 1 184 ? 20.513 -33.289 -74.615 1.00 14.11 184 ASN A O 1
ATOM 1446 N N . TYR A 1 185 ? 19.117 -32.235 -73.196 1.00 13.27 185 TYR A N 1
ATOM 1447 C CA . TYR A 1 185 ? 18.739 -31.264 -74.230 1.00 12.72 185 TYR A CA 1
ATOM 1448 C C . TYR A 1 185 ? 19.959 -30.453 -74.633 1.00 10.80 185 TYR A C 1
ATOM 1449 O O . TYR A 1 185 ? 20.265 -30.264 -75.830 1.00 11.18 185 TYR A O 1
ATOM 1458 N N . PHE A 1 186 ? 20.710 -29.948 -73.660 1.00 10.37 186 PHE A N 1
ATOM 1459 C CA . PHE A 1 186 ? 21.877 -29.133 -73.950 1.00 10.30 186 PHE A CA 1
ATOM 1460 C C . PHE A 1 186 ? 22.938 -29.987 -74.641 1.00 9.84 186 PHE A C 1
ATOM 1461 O O . PHE A 1 186 ? 23.649 -29.470 -75.522 1.00 10.31 186 PHE A O 1
ATOM 1469 N N . ALA A 1 187 ? 23.077 -31.260 -74.328 1.00 11.61 187 ALA A N 1
ATOM 1470 C CA . ALA A 1 187 ? 24.048 -32.111 -75.001 1.00 11.32 187 ALA A CA 1
ATOM 1471 C C . ALA A 1 187 ? 23.709 -32.192 -76.446 1.00 11.27 187 ALA A C 1
ATOM 1472 O O . ALA A 1 187 ? 24.635 -32.241 -77.308 1.00 11.75 187 ALA A O 1
ATOM 1474 N N . GLY A 1 188 ? 22.438 -32.234 -76.840 1.00 12.15 188 GLY A N 1
ATOM 1475 C CA . GLY A 1 188 ? 22.054 -32.243 -78.239 1.00 12.84 188 GLY A CA 1
ATOM 1476 C C . GLY A 1 188 ? 22.417 -30.992 -78.997 1.00 11.45 188 GLY A C 1
ATOM 1477 O O . GLY A 1 188 ? 22.527 -30.999 -80.211 1.00 12.51 188 GLY A O 1
ATOM 1478 N N . LEU A 1 189 ? 22.584 -29.902 -78.212 1.00 11.57 189 LEU A N 1
ATOM 1479 C CA . LEU A 1 189 ? 23.052 -28.676 -78.832 1.00 11.84 189 LEU A CA 1
ATOM 1480 C C . LEU A 1 189 ? 24.557 -28.514 -78.825 1.00 11.38 189 LEU A C 1
ATOM 1481 O O . LEU A 1 189 ? 25.095 -27.538 -79.364 1.00 12.97 189 LEU A O 1
ATOM 1486 N N . ASN A 1 190 ? 25.274 -29.447 -78.185 1.00 10.85 190 ASN A N 1
ATOM 1487 C CA . ASN A 1 190 ? 26.690 -29.326 -77.928 1.00 10.38 190 ASN A CA 1
ATOM 1488 C C . ASN A 1 190 ? 26.998 -28.079 -77.123 1.00 10.53 190 ASN A C 1
ATOM 1489 O O . ASN A 1 190 ? 27.983 -27.394 -77.363 1.00 16.20 190 ASN A O 1
ATOM 1498 N N . VAL A 1 191 ? 26.154 -27.769 -76.138 1.00 10.15 191 VAL A N 1
ATOM 1499 C CA . VAL A 1 191 ? 26.409 -26.633 -75.217 1.00 9.55 191 VAL A CA 1
ATOM 1500 C C . VAL A 1 191 ? 26.654 -27.213 -73.858 1.00 9.46 191 VAL A C 1
ATOM 1501 O O . VAL A 1 191 ? 25.733 -27.836 -73.296 1.00 10.12 191 VAL A O 1
ATOM 1505 N N . PRO A 1 192 ? 27.846 -27.020 -73.266 1.00 9.52 192 PRO A N 1
ATOM 1506 C CA . PRO A 1 192 ? 28.053 -27.602 -71.942 1.00 10.13 192 PRO A CA 1
ATOM 1507 C C . PRO A 1 192 ? 27.236 -26.841 -70.874 1.00 9.48 192 PRO A C 1
ATOM 1508 O O . PRO A 1 192 ? 26.856 -25.660 -71.064 1.00 9.80 192 PRO A O 1
ATOM 1512 N N . THR A 1 193 ? 26.993 -27.507 -69.762 1.00 9.73 193 THR A N 1
ATOM 1513 C CA . THR A 1 193 ? 26.244 -26.878 -68.661 1.00 8.60 193 THR A CA 1
ATOM 1514 C C . THR A 1 193 ? 27.097 -27.022 -67.389 1.00 8.24 193 THR A C 1
ATOM 1515 O O . THR A 1 193 ? 28.005 -27.872 -67.346 1.00 9.60 193 THR A O 1
ATOM 1519 N N . GLU A 1 194 ? 26.763 -26.224 -66.391 1.00 8.89 194 GLU A N 1
ATOM 1520 C CA . GLU A 1 194 ? 27.375 -26.371 -65.086 1.00 8.64 194 GLU A CA 1
ATOM 1521 C C . GLU A 1 194 ? 26.274 -26.441 -64.015 1.00 9.48 194 GLU A C 1
ATOM 1522 O O . GLU A 1 194 ? 25.148 -26.002 -64.200 1.00 8.97 194 GLU A O 1
ATOM 1528 N N . ILE A 1 195 ? 26.664 -27.030 -62.884 1.00 11.49 195 ILE A N 1
ATOM 1529 C CA . ILE A 1 195 ? 25.743 -27.104 -61.765 1.00 12.87 195 ILE A CA 1
ATOM 1530 C C . ILE A 1 195 ? 25.424 -25.714 -61.303 1.00 12.29 195 ILE A C 1
ATOM 1531 O O . ILE A 1 195 ? 26.324 -24.869 -61.199 1.00 15.77 195 ILE A O 1
ATOM 1536 N N . GLU A 1 196 ? 24.138 -25.528 -60.991 1.00 13.65 196 GLU A N 1
ATOM 1537 C CA . GLU A 1 196 ? 23.750 -24.232 -60.413 1.00 15.98 196 GLU A CA 1
ATOM 1538 C C . GLU A 1 196 ? 24.303 -24.154 -58.979 1.00 16.97 196 GLU A C 1
ATOM 1539 O O . GLU A 1 196 ? 23.949 -24.955 -58.133 1.00 22.28 196 GLU A O 1
ATOM 1545 N N . THR A 1 197 ? 25.073 -23.123 -58.667 1.00 22.07 197 THR A N 1
ATOM 1546 C CA . THR A 1 197 ? 25.420 -22.874 -57.279 1.00 23.29 197 THR A CA 1
ATOM 1547 C C . THR A 1 197 ? 25.156 -21.431 -56.864 1.00 21.54 197 THR A C 1
ATOM 1548 O O . THR A 1 197 ? 24.969 -21.245 -55.674 1.00 27.54 197 THR A O 1
ATOM 1552 N N . GLU A 1 198 ? 25.138 -20.462 -57.788 1.00 19.80 198 GLU A N 1
ATOM 1553 C CA . GLU A 1 198 ? 25.026 -19.042 -57.429 1.00 18.35 198 GLU A CA 1
ATOM 1554 C C . GLU A 1 198 ? 23.746 -18.763 -56.681 1.00 18.71 198 GLU A C 1
ATOM 1555 O O . GLU A 1 198 ? 23.715 -18.027 -55.712 1.00 20.04 198 GLU A O 1
ATOM 1566 N N . GLY A 1 199 ? 22.629 -19.283 -57.230 1.00 21.25 199 GLY A N 1
ATOM 1567 C CA . GLY A 1 199 ? 21.397 -18.927 -56.525 1.00 24.15 199 GLY A CA 1
ATOM 1568 C C . GLY A 1 199 ? 20.952 -19.933 -55.493 1.00 27.13 199 GLY A C 1
ATOM 1569 O O . GLY A 1 199 ? 20.130 -19.578 -54.633 1.00 26.38 199 GLY A O 1
ATOM 1570 N N . ASP A 1 200 ? 21.425 -21.188 -55.549 1.00 26.34 200 ASP A N 1
ATOM 1571 C CA . ASP A 1 200 ? 21.020 -22.194 -54.600 1.00 25.32 200 ASP A CA 1
ATOM 1572 C C . ASP A 1 200 ? 19.499 -22.387 -54.482 1.00 25.84 200 ASP A C 1
ATOM 1573 O O . ASP A 1 200 ? 18.771 -22.596 -55.465 1.00 23.73 200 ASP A O 1
ATOM 1575 N N . GLY A 1 201 ? 19.078 -22.287 -53.214 1.00 26.58 201 GLY A N 1
ATOM 1576 C CA . GLY A 1 201 ? 17.711 -22.296 -52.687 1.00 26.09 201 GLY A CA 1
ATOM 1577 C C . GLY A 1 201 ? 17.017 -20.953 -52.860 1.00 25.01 201 GLY A C 1
ATOM 1578 O O . GLY A 1 201 ? 15.897 -20.807 -52.389 1.00 25.77 201 GLY A O 1
ATOM 1579 N N . ARG A 1 202 ? 17.643 -19.925 -53.484 1.00 21.07 202 ARG A N 1
ATOM 1580 C CA . ARG A 1 202 ? 16.973 -18.625 -53.458 1.00 16.96 202 ARG A CA 1
ATOM 1581 C C . ARG A 1 202 ? 15.999 -18.425 -54.598 1.00 12.91 202 ARG A C 1
ATOM 1582 O O . ARG A 1 202 ? 16.071 -17.414 -55.288 1.00 16.34 202 ARG A O 1
ATOM 1590 N N . SER A 1 203 ? 15.106 -19.383 -54.860 1.00 9.66 203 SER A N 1
ATOM 1591 C CA . SER A 1 203 ? 14.046 -19.162 -55.824 1.00 7.66 203 SER A CA 1
ATOM 1592 C C . SER A 1 203 ? 12.899 -20.112 -55.472 1.00 7.19 203 SER A C 1
ATOM 1593 O O . SER A 1 203 ? 12.929 -20.820 -54.454 1.00 7.81 203 SER A O 1
ATOM 1596 N N . ASP A 1 204 ? 11.863 -20.090 -56.303 1.00 7.14 204 ASP A N 1
ATOM 1597 C CA . ASP A 1 204 ? 10.589 -20.694 -55.965 1.00 7.00 204 ASP A CA 1
ATOM 1598 C C . ASP A 1 204 ? 10.556 -22.210 -55.968 1.00 6.89 204 ASP A C 1
ATOM 1599 O O . ASP A 1 204 ? 9.579 -22.797 -55.559 1.00 7.97 204 ASP A O 1
ATOM 1604 N N . HIS A 1 205 ? 11.628 -22.875 -56.406 1.00 7.48 205 HIS A N 1
ATOM 1605 C CA . HIS A 1 205 ? 11.716 -24.306 -56.202 1.00 7.50 205 HIS A CA 1
ATOM 1606 C C . HIS A 1 205 ? 11.923 -24.659 -54.718 1.00 7.00 205 HIS A C 1
ATOM 1607 O O . HIS A 1 205 ? 11.611 -25.784 -54.326 1.00 7.86 205 HIS A O 1
ATOM 1614 N N . ALA A 1 206 ? 12.465 -23.734 -53.908 1.00 7.80 206 ALA A N 1
ATOM 1615 C CA . ALA A 1 206 ? 12.825 -24.134 -52.541 1.00 8.19 206 ALA A CA 1
ATOM 1616 C C . ALA A 1 206 ? 11.637 -24.621 -51.734 1.00 7.59 206 ALA A C 1
ATOM 1617 O O . ALA A 1 206 ? 11.788 -25.657 -51.057 1.00 8.55 206 ALA A O 1
ATOM 1619 N N . PRO A 1 207 ? 10.479 -23.983 -51.730 1.00 7.66 207 PRO A N 1
ATOM 1620 C CA . PRO A 1 207 ? 9.392 -24.508 -50.895 1.00 8.21 207 PRO A CA 1
ATOM 1621 C C . PRO A 1 207 ? 8.958 -25.888 -51.322 1.00 8.02 207 PRO A C 1
ATOM 1622 O O . PRO A 1 207 ? 8.516 -26.693 -50.451 1.00 8.47 207 PRO A O 1
ATOM 1626 N N . PHE A 1 208 ? 9.047 -26.204 -52.616 1.00 7.77 208 PHE A N 1
ATOM 1627 C CA . PHE A 1 208 ? 8.722 -27.548 -53.092 1.00 7.81 208 PHE A CA 1
ATOM 1628 C C . PHE A 1 208 ? 9.784 -28.551 -52.673 1.00 7.32 208 PHE A C 1
ATOM 1629 O O . PHE A 1 208 ? 9.486 -29.623 -52.120 1.00 8.49 208 PHE A O 1
ATOM 1637 N N . LYS A 1 209 ? 11.070 -28.221 -52.921 1.00 7.71 209 LYS A N 1
ATOM 1638 C CA . LYS A 1 209 ? 12.174 -29.115 -52.576 1.00 8.31 209 LYS A CA 1
ATOM 1639 C C . LYS A 1 209 ? 12.088 -29.480 -51.100 1.00 8.57 209 LYS A C 1
ATOM 1640 O O . LYS A 1 209 ? 12.352 -30.598 -50.664 1.00 10.32 209 LYS A O 1
ATOM 1646 N N . ASN A 1 210 ? 11.769 -28.460 -50.285 1.00 8.55 210 ASN A N 1
ATOM 1647 C CA . ASN A 1 210 ? 11.839 -28.654 -48.821 1.00 10.60 210 ASN A CA 1
ATOM 1648 C C . ASN A 1 210 ? 10.749 -29.551 -48.289 1.00 8.13 210 ASN A C 1
ATOM 1649 O O . ASN A 1 210 ? 10.913 -30.040 -47.180 1.00 8.72 210 ASN A O 1
ATOM 1654 N N . VAL A 1 211 ? 9.695 -29.802 -49.089 1.00 8.35 211 VAL A N 1
ATOM 1655 C CA . VAL A 1 211 ? 8.676 -30.770 -48.710 1.00 8.24 211 VAL A CA 1
ATOM 1656 C C . VAL A 1 211 ? 8.756 -32.043 -49.546 1.00 8.66 211 VAL A C 1
ATOM 1657 O O . VAL A 1 211 ? 7.815 -32.849 -49.575 1.00 9.69 211 VAL A O 1
ATOM 1661 N N . GLY A 1 212 ? 9.906 -32.294 -50.197 1.00 8.61 212 GLY A N 1
ATOM 1662 C CA . GLY A 1 212 ? 10.138 -33.593 -50.824 1.00 8.99 212 GLY A CA 1
ATOM 1663 C C . GLY A 1 212 ? 9.596 -33.714 -52.225 1.00 9.12 212 GLY A C 1
ATOM 1664 O O . GLY A 1 212 ? 9.610 -34.834 -52.795 1.00 10.51 212 GLY A O 1
ATOM 1665 N N . VAL A 1 213 ? 9.148 -32.620 -52.847 1.00 7.91 213 VAL A N 1
ATOM 1666 C CA . VAL A 1 213 ? 8.736 -32.708 -54.250 1.00 8.15 213 VAL A CA 1
ATOM 1667 C C . VAL A 1 213 ? 10.000 -32.689 -55.106 1.00 8.04 213 VAL A C 1
ATOM 1668 O O . VAL A 1 213 ? 10.839 -31.808 -54.900 1.00 8.41 213 VAL A O 1
ATOM 1672 N N . PRO A 1 214 ? 10.170 -33.579 -56.072 1.00 7.96 214 PRO A N 1
ATOM 1673 C CA . PRO A 1 214 ? 11.354 -33.491 -56.943 1.00 8.01 214 PRO A CA 1
ATOM 1674 C C . PRO A 1 214 ? 11.375 -32.155 -57.649 1.00 7.62 214 PRO A C 1
ATOM 1675 O O . PRO A 1 214 ? 10.355 -31.708 -58.197 1.00 8.24 214 PRO A O 1
ATOM 1679 N N . VAL A 1 215 ? 12.544 -31.500 -57.724 1.00 7.58 215 VAL A N 1
ATOM 1680 C CA . VAL A 1 215 ? 12.614 -30.234 -58.428 1.00 7.70 215 VAL A CA 1
ATOM 1681 C C . VAL A 1 215 ? 13.819 -30.213 -59.383 1.00 7.40 215 VAL A C 1
ATOM 1682 O O . VAL A 1 215 ? 14.756 -31.019 -59.303 1.00 7.81 215 VAL A O 1
ATOM 1686 N N . GLY A 1 216 ? 13.773 -29.240 -60.277 1.00 7.54 216 GLY A N 1
ATOM 1687 C CA . GLY A 1 216 ? 14.936 -28.905 -61.101 1.00 7.93 216 GLY A CA 1
ATOM 1688 C C . GLY A 1 216 ? 14.690 -27.567 -61.738 1.00 6.90 216 GLY A C 1
ATOM 1689 O O . GLY A 1 216 ? 13.675 -26.914 -61.464 1.00 7.44 216 GLY A O 1
ATOM 1690 N N . GLY A 1 217 ? 15.617 -27.160 -62.590 1.00 7.58 217 GLY A N 1
ATOM 1691 C CA . GLY A 1 217 ? 15.440 -25.826 -63.212 1.00 8.32 217 GLY A CA 1
ATOM 1692 C C . GLY A 1 217 ? 16.696 -25.415 -63.964 1.00 7.01 217 GLY A C 1
ATOM 1693 O O . GLY A 1 217 ? 17.714 -26.121 -64.043 1.00 7.40 217 GLY A O 1
ATOM 1694 N N . LEU A 1 218 ? 16.553 -24.242 -64.590 1.00 6.67 218 LEU A N 1
ATOM 1695 C CA . LEU A 1 218 ? 17.555 -23.618 -65.456 1.00 6.98 218 LEU A CA 1
ATOM 1696 C C . LEU A 1 218 ? 17.834 -22.205 -64.970 1.00 6.86 218 LEU A C 1
ATOM 1697 O O . LEU A 1 218 ? 16.897 -21.514 -64.527 1.00 7.62 218 LEU A O 1
ATOM 1702 N N . PHE A 1 219 ? 19.053 -21.730 -65.145 1.00 7.20 219 PHE A N 1
ATOM 1703 C CA . PHE A 1 219 ? 19.476 -20.392 -64.708 1.00 6.68 219 PHE A CA 1
ATOM 1704 C C . PHE A 1 219 ? 20.658 -19.952 -65.570 1.00 6.83 219 PHE A C 1
ATOM 1705 O O . PHE A 1 219 ? 21.523 -20.792 -65.873 1.00 7.97 219 PHE A O 1
ATOM 1713 N N . THR A 1 220 ? 20.720 -18.672 -65.919 1.00 6.99 220 THR A N 1
ATOM 1714 C CA . THR A 1 220 ? 21.850 -18.167 -66.703 1.00 7.56 220 THR A CA 1
ATOM 1715 C C . THR A 1 220 ? 22.765 -17.217 -65.982 1.00 7.57 220 THR A C 1
ATOM 1716 O O . THR A 1 220 ? 23.685 -16.664 -66.604 1.00 8.12 220 THR A O 1
ATOM 1720 N N . GLY A 1 221 ? 22.585 -17.060 -64.667 1.00 7.84 221 GLY A N 1
ATOM 1721 C CA . GLY A 1 221 ? 23.531 -16.287 -63.859 1.00 8.28 221 GLY A CA 1
ATOM 1722 C C . GLY A 1 221 ? 22.977 -14.893 -63.569 1.00 7.80 221 GLY A C 1
ATOM 1723 O O . GLY A 1 221 ? 22.195 -14.310 -64.317 1.00 8.43 221 GLY A O 1
ATOM 1724 N N . ALA A 1 222 ? 23.453 -14.353 -62.450 1.00 8.44 222 ALA A N 1
ATOM 1725 C CA . ALA A 1 222 ? 22.973 -13.057 -61.933 1.00 8.93 222 ALA A CA 1
ATOM 1726 C C . ALA A 1 222 ? 24.165 -12.150 -61.696 1.00 8.62 222 ALA A C 1
ATOM 1727 O O . ALA A 1 222 ? 24.943 -11.882 -62.600 1.00 9.95 222 ALA A O 1
ATOM 1729 N N . GLY A 1 223 ? 24.347 -11.678 -60.445 1.00 10.73 223 GLY A N 1
ATOM 1730 C CA . GLY A 1 223 ? 25.390 -10.705 -60.198 1.00 12.17 223 GLY A CA 1
ATOM 1731 C C . GLY A 1 223 ? 26.800 -11.252 -60.110 1.00 12.26 223 GLY A C 1
ATOM 1732 O O . GLY A 1 223 ? 27.746 -10.453 -60.064 1.00 14.91 223 GLY A O 1
ATOM 1733 N N . TYR A 1 224 ? 27.014 -12.566 -60.024 1.00 11.35 224 TYR A N 1
ATOM 1734 C CA . TYR A 1 224 ? 28.361 -13.105 -59.974 1.00 12.88 224 TYR A CA 1
ATOM 1735 C C . TYR A 1 224 ? 29.038 -12.817 -61.305 1.00 10.49 224 TYR A C 1
ATOM 1736 O O . TYR A 1 224 ? 28.418 -12.649 -62.338 1.00 10.11 224 TYR A O 1
ATOM 1745 N N . THR A 1 225 ? 30.370 -12.811 -61.242 1.00 11.27 225 THR A N 1
ATOM 1746 C CA . THR A 1 225 ? 31.159 -12.514 -62.432 1.00 11.65 225 THR A CA 1
ATOM 1747 C C . THR A 1 225 ? 31.453 -13.786 -63.203 1.00 10.18 225 THR A C 1
ATOM 1748 O O . THR A 1 225 ? 31.842 -14.802 -62.640 1.00 12.66 225 THR A O 1
ATOM 1755 N N . LYS A 1 226 ? 31.348 -13.725 -64.518 1.00 10.06 226 LYS A N 1
ATOM 1756 C CA . LYS A 1 226 ? 31.701 -14.842 -65.396 1.00 9.54 226 LYS A CA 1
ATOM 1757 C C . LYS A 1 226 ? 33.199 -15.042 -65.328 1.00 8.93 226 LYS A C 1
ATOM 1758 O O . LYS A 1 226 ? 33.980 -14.096 -65.481 1.00 10.64 226 LYS A O 1
ATOM 1764 N N . SER A 1 227 ? 33.675 -16.267 -65.102 1.00 9.38 227 SER A N 1
ATOM 1765 C CA . SER A 1 227 ? 35.096 -16.510 -65.022 1.00 10.93 227 SER A CA 1
ATOM 1766 C C . SER A 1 227 ? 35.703 -16.632 -66.428 1.00 11.09 227 SER A C 1
ATOM 1767 O O . SER A 1 227 ? 35.008 -16.834 -67.435 1.00 10.85 227 SER A O 1
ATOM 1770 N N . ALA A 1 228 ? 37.027 -16.602 -66.487 1.00 12.31 228 ALA A N 1
ATOM 1771 C CA . ALA A 1 228 ? 37.755 -16.895 -67.741 1.00 12.50 228 ALA A CA 1
ATOM 1772 C C . ALA A 1 228 ? 37.340 -18.252 -68.308 1.00 12.29 228 ALA A C 1
ATOM 1773 O O . ALA A 1 228 ? 37.076 -18.355 -69.517 1.00 12.83 228 ALA A O 1
ATOM 1775 N N . ALA A 1 229 ? 37.250 -19.291 -67.451 1.00 11.98 229 ALA A N 1
ATOM 1776 C CA . ALA A 1 229 ? 36.881 -20.611 -67.957 1.00 11.33 229 ALA A CA 1
ATOM 1777 C C . ALA A 1 229 ? 35.474 -20.650 -68.505 1.00 10.54 229 ALA A C 1
ATOM 1778 O O . ALA A 1 229 ? 35.186 -21.349 -69.500 1.00 11.90 229 ALA A O 1
ATOM 1780 N N . GLN A 1 230 ? 34.567 -19.939 -67.846 1.00 10.85 230 GLN A N 1
ATOM 1781 C CA . GLN A 1 230 ? 33.175 -19.878 -68.324 1.00 9.95 230 GLN A CA 1
ATOM 1782 C C . GLN A 1 230 ? 33.074 -19.112 -69.636 1.00 9.48 230 GLN A C 1
ATOM 1783 O O . GLN A 1 230 ? 32.282 -19.510 -70.521 1.00 10.14 230 GLN A O 1
ATOM 1789 N N . ALA A 1 231 ? 33.836 -17.994 -69.781 1.00 10.48 231 ALA A N 1
ATOM 1790 C CA . ALA A 1 231 ? 33.833 -17.306 -71.092 1.00 10.82 231 ALA A CA 1
ATOM 1791 C C . ALA A 1 231 ? 34.428 -18.182 -72.165 1.00 11.18 231 ALA A C 1
ATOM 1792 O O . ALA A 1 231 ? 34.018 -18.143 -73.319 1.00 14.23 231 ALA A O 1
ATOM 1794 N N . GLN A 1 232 ? 35.416 -19.024 -71.867 1.00 11.70 232 GLN A N 1
ATOM 1795 C CA . GLN A 1 232 ? 35.975 -19.919 -72.870 1.00 12.58 232 GLN A CA 1
ATOM 1796 C C . GLN A 1 232 ? 34.929 -20.934 -73.299 1.00 12.54 232 GLN A C 1
ATOM 1797 O O . GLN A 1 232 ? 34.792 -21.300 -74.486 1.00 15.42 232 GLN A O 1
ATOM 1808 N N . LYS A 1 233 ? 34.087 -21.409 -72.356 1.00 11.99 233 LYS A N 1
ATOM 1809 C CA . LYS A 1 233 ? 33.193 -22.467 -72.820 1.00 13.25 233 LYS A CA 1
ATOM 1810 C C . LYS A 1 233 ? 31.917 -21.888 -73.428 1.00 11.50 233 LYS A C 1
ATOM 1811 O O . LYS A 1 233 ? 31.295 -22.611 -74.232 1.00 13.18 233 LYS A O 1
ATOM 1817 N N . TRP A 1 234 ? 31.493 -20.678 -73.075 1.00 11.19 234 TRP A N 1
ATOM 1818 C CA . TRP A 1 234 ? 30.177 -20.162 -73.469 1.00 11.87 234 TRP A CA 1
ATOM 1819 C C . TRP A 1 234 ? 30.250 -18.899 -74.276 1.00 12.50 234 TRP A C 1
ATOM 1820 O O . TRP A 1 234 ? 29.197 -18.496 -74.787 1.00 16.26 234 TRP A O 1
ATOM 1831 N N . GLY A 1 235 ? 31.442 -18.283 -74.401 1.00 12.73 235 GLY A N 1
ATOM 1832 C CA . GLY A 1 235 ? 31.552 -16.956 -74.953 1.00 13.25 235 GLY A CA 1
ATOM 1833 C C . GLY A 1 235 ? 31.155 -15.890 -73.953 1.00 12.66 235 GLY A C 1
ATOM 1834 O O . GLY A 1 235 ? 30.994 -16.165 -72.746 1.00 14.02 235 GLY A O 1
ATOM 1835 N N . GLY A 1 236 ? 31.022 -14.637 -74.432 1.00 11.51 236 GLY A N 1
ATOM 1836 C CA . GLY A 1 236 ? 30.716 -13.479 -73.629 1.00 11.38 236 GLY A CA 1
ATOM 1837 C C . GLY A 1 236 ? 31.918 -12.801 -73.045 1.00 12.68 236 GLY A C 1
ATOM 1838 O O . GLY A 1 236 ? 32.969 -12.698 -73.702 1.00 18.90 236 GLY A O 1
ATOM 1839 N N . THR A 1 237 ? 31.846 -12.260 -71.848 1.00 9.63 237 THR A N 1
ATOM 1840 C CA . THR A 1 237 ? 32.873 -11.373 -71.303 1.00 9.80 237 THR A CA 1
ATOM 1841 C C . THR A 1 237 ? 33.318 -11.859 -69.925 1.00 10.22 237 THR A C 1
ATOM 1842 O O . THR A 1 237 ? 32.547 -11.770 -68.967 1.00 10.44 237 THR A O 1
ATOM 1846 N N . ALA A 1 238 ? 34.528 -12.400 -69.862 1.00 11.16 238 ALA A N 1
ATOM 1847 C CA . ALA A 1 238 ? 35.078 -12.749 -68.551 1.00 11.49 238 ALA A CA 1
ATOM 1848 C C . ALA A 1 238 ? 35.224 -11.487 -67.722 1.00 11.34 238 ALA A C 1
ATOM 1849 O O . ALA A 1 238 ? 35.580 -10.428 -68.253 1.00 12.06 238 ALA A O 1
ATOM 1851 N N . GLY A 1 239 ? 34.957 -11.580 -66.428 1.00 10.87 239 GLY A N 1
ATOM 1852 C CA . GLY A 1 239 ? 35.127 -10.463 -65.544 1.00 11.38 239 GLY A CA 1
ATOM 1853 C C . GLY A 1 239 ? 33.916 -9.551 -65.451 1.00 10.97 239 GLY A C 1
ATOM 1854 O O . GLY A 1 239 ? 33.970 -8.625 -64.656 1.00 13.22 239 GLY A O 1
ATOM 1855 N N . GLN A 1 240 ? 32.870 -9.816 -66.224 1.00 10.52 240 GLN A N 1
ATOM 1856 C CA . GLN A 1 240 ? 31.627 -9.045 -66.101 1.00 9.20 240 GLN A CA 1
ATOM 1857 C C . GLN A 1 240 ? 30.560 -9.950 -65.507 1.00 8.91 240 GLN A C 1
ATOM 1858 O O . GLN A 1 240 ? 30.591 -11.159 -65.725 1.00 9.42 240 GLN A O 1
ATOM 1864 N N . ALA A 1 241 ? 29.623 -9.369 -64.796 1.00 9.29 241 ALA A N 1
ATOM 1865 C CA . ALA A 1 241 ? 28.508 -10.131 -64.258 1.00 9.40 241 ALA A CA 1
ATOM 1866 C C . ALA A 1 241 ? 27.772 -10.85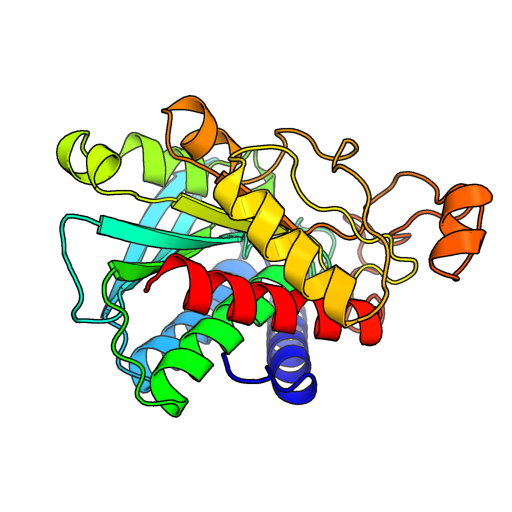4 -65.381 1.00 8.39 241 ALA A C 1
ATOM 1867 O O . ALA A 1 241 ? 27.690 -10.376 -66.529 1.00 9.52 241 ALA A O 1
ATOM 1869 N N . PHE A 1 242 ? 27.180 -11.991 -65.047 1.00 7.91 242 PHE A N 1
ATOM 1870 C CA . PHE A 1 242 ? 26.253 -12.631 -65.977 1.00 7.92 242 PHE A CA 1
ATOM 1871 C C . PHE A 1 242 ? 25.109 -11.684 -66.364 1.00 7.45 242 PHE A C 1
ATOM 1872 O O . PHE A 1 242 ? 24.689 -11.607 -67.521 1.00 8.26 242 PHE A O 1
ATOM 1880 N N . ASP A 1 243 ? 24.601 -10.965 -65.329 1.00 7.83 243 ASP A N 1
ATOM 1881 C CA . ASP A 1 243 ? 23.573 -9.949 -65.512 1.00 7.28 243 ASP A CA 1
ATOM 1882 C C . ASP A 1 243 ? 24.033 -8.678 -64.819 1.00 7.48 243 ASP A C 1
ATOM 1883 O O . ASP A 1 243 ? 23.951 -8.560 -63.590 1.00 8.91 243 ASP A O 1
ATOM 1888 N N . ARG A 1 244 ? 24.534 -7.713 -65.639 1.00 7.73 244 ARG A N 1
ATOM 1889 C CA . ARG A 1 244 ? 24.981 -6.422 -65.175 1.00 8.82 244 ARG A CA 1
ATOM 1890 C C . ARG A 1 244 ? 23.857 -5.516 -64.697 1.00 8.39 244 ARG A C 1
ATOM 1891 O O . ARG A 1 244 ? 24.142 -4.452 -64.151 1.00 9.64 244 ARG A O 1
ATOM 1899 N N . CYS A 1 245 ? 22.611 -5.942 -64.927 1.00 8.23 245 CYS A N 1
ATOM 1900 C CA . CYS A 1 245 ? 21.443 -5.136 -64.608 1.00 8.09 245 CYS A CA 1
ATOM 1901 C C . CYS A 1 245 ? 20.555 -5.885 -63.620 1.00 7.41 245 CYS A C 1
ATOM 1902 O O . CYS A 1 245 ? 19.395 -5.545 -63.445 1.00 7.87 245 CYS A O 1
ATOM 1905 N N . TYR A 1 246 ? 21.123 -6.841 -62.886 1.00 9.14 246 TYR A N 1
ATOM 1906 C CA . TYR A 1 246 ? 20.395 -7.582 -61.871 1.00 8.63 246 TYR A CA 1
ATOM 1907 C C . TYR A 1 246 ? 19.738 -6.613 -60.895 1.00 7.67 246 TYR A C 1
ATOM 1908 O O . TYR A 1 246 ? 20.387 -5.754 -60.310 1.00 8.46 246 TYR A O 1
ATOM 1917 N N . HIS A 1 247 ? 18.433 -6.737 -60.739 1.00 8.08 247 HIS A N 1
ATOM 1918 C CA . HIS A 1 247 ? 17.649 -5.936 -59.780 1.00 8.15 247 HIS A CA 1
ATOM 1919 C C . HIS A 1 247 ? 17.750 -4.437 -60.051 1.00 7.71 247 HIS A C 1
ATOM 1920 O O . HIS A 1 247 ? 17.530 -3.644 -59.117 1.00 8.08 247 HIS A O 1
ATOM 1927 N N . SER A 1 248 ? 18.050 -4.065 -61.282 1.00 7.62 248 SER A N 1
ATOM 1928 C CA . SER A 1 248 ? 18.333 -2.668 -61.612 1.00 7.73 248 SER A CA 1
ATOM 1929 C C . SER A 1 248 ? 17.286 -2.097 -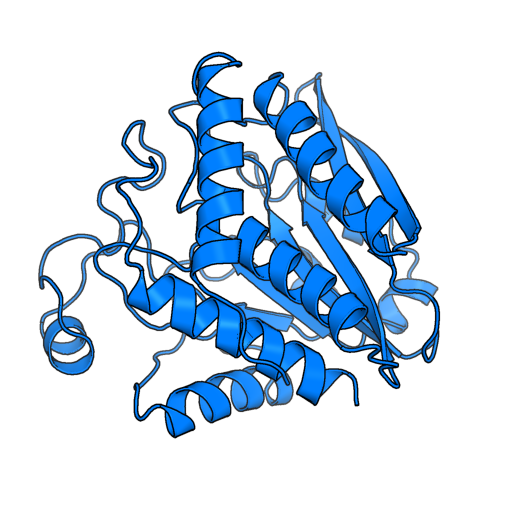62.530 1.00 7.66 248 SER A C 1
ATOM 1930 O O . SER A 1 248 ? 16.526 -2.826 -63.181 1.00 7.71 248 SER A O 1
ATOM 1933 N N . SER A 1 249 ? 17.312 -0.757 -62.682 1.00 7.79 249 SER A N 1
ATOM 1934 C CA . SER A 1 249 ? 16.384 -0.146 -63.633 1.00 8.48 249 SER A CA 1
ATOM 1935 C C . SER A 1 249 ? 16.735 -0.553 -65.058 1.00 8.40 249 SER A C 1
ATOM 1936 O O . SER A 1 249 ? 15.852 -0.523 -65.924 1.00 9.69 249 SER A O 1
ATOM 1941 N N . CYS A 1 250 ? 17.969 -0.960 -65.294 1.00 8.43 250 CYS A N 1
ATOM 1942 C CA . CYS A 1 250 ? 18.351 -1.381 -66.658 1.00 8.46 250 CYS A CA 1
ATOM 1943 C C . CYS A 1 250 ? 18.015 -2.818 -66.937 1.00 7.68 250 CYS A C 1
ATOM 1944 O O . CYS A 1 250 ? 18.406 -3.336 -67.991 1.00 8.00 250 CYS A O 1
ATOM 1947 N N . ASP A 1 251 ? 17.241 -3.516 -66.100 1.00 7.61 251 ASP A N 1
ATOM 1948 C CA . ASP A 1 251 ? 16.743 -4.842 -66.445 1.00 7.42 251 ASP A CA 1
ATOM 1949 C C . ASP A 1 251 ? 15.508 -4.701 -67.332 1.00 7.58 251 ASP A C 1
ATOM 1950 O O . ASP A 1 251 ? 14.372 -4.975 -66.961 1.00 8.18 251 ASP A O 1
ATOM 1955 N N . SER A 1 252 ? 15.799 -4.243 -68.548 1.00 8.64 252 SER A N 1
ATOM 1956 C CA . SER A 1 252 ? 14.863 -3.847 -69.581 1.00 8.20 252 SER A CA 1
ATOM 1957 C C . SER A 1 252 ? 14.887 -4.814 -70.747 1.00 8.02 252 SER A C 1
ATOM 1958 O O . SER A 1 252 ? 15.595 -5.838 -70.701 1.00 7.82 252 SER A O 1
ATOM 1961 N N . LEU A 1 253 ? 14.181 -4.470 -71.851 1.00 8.49 253 LEU A N 1
ATOM 1962 C CA . LEU A 1 253 ? 14.271 -5.328 -73.027 1.00 8.89 253 LEU A CA 1
ATOM 1963 C C . LEU A 1 253 ? 15.678 -5.434 -73.546 1.00 10.63 253 LEU A C 1
ATOM 1964 O O . LEU A 1 253 ? 15.967 -6.445 -74.231 1.00 13.96 253 LEU A O 1
ATOM 1969 N N . SER A 1 254 ? 16.558 -4.451 -73.264 1.00 10.77 254 SER A N 1
ATOM 1970 C CA . SER A 1 254 ? 17.948 -4.601 -73.731 1.00 11.78 254 SER A CA 1
ATOM 1971 C C . SER A 1 254 ? 18.749 -5.579 -72.903 1.00 11.58 254 SER A C 1
ATOM 1972 O O . SER A 1 254 ? 19.897 -5.911 -73.291 1.00 16.39 254 SER A O 1
ATOM 1977 N N . ASN A 1 255 ? 18.252 -6.070 -71.810 1.00 8.44 255 ASN A N 1
ATOM 1978 C CA . ASN A 1 255 ? 18.970 -6.917 -70.889 1.00 8.28 255 ASN A CA 1
ATOM 1979 C C . ASN A 1 255 ? 18.649 -8.397 -71.128 1.00 7.87 255 ASN A C 1
ATOM 1980 O O . ASN A 1 255 ? 18.470 -9.135 -70.153 1.00 8.47 255 ASN A O 1
ATOM 1985 N N . ILE A 1 256 ? 18.668 -8.808 -72.372 1.00 8.09 256 ILE A N 1
ATOM 1986 C CA . ILE A 1 256 ? 18.409 -10.208 -72.729 1.00 7.88 256 ILE A CA 1
ATOM 1987 C C . ILE A 1 256 ? 19.415 -10.657 -73.768 1.00 8.28 256 ILE A C 1
ATOM 1988 O O . ILE A 1 256 ? 19.696 -9.948 -74.737 1.00 10.74 256 ILE A O 1
ATOM 1993 N N . ASN A 1 257 ? 19.977 -11.860 -73.576 1.00 8.43 257 ASN A N 1
ATOM 1994 C CA . ASN A 1 257 ? 20.710 -12.573 -74.617 1.00 8.50 257 ASN A CA 1
ATOM 1995 C C . ASN A 1 257 ? 19.709 -13.488 -75.317 1.00 7.56 257 ASN A C 1
ATOM 1996 O O . ASN A 1 257 ? 19.167 -14.405 -74.721 1.00 8.45 257 ASN A O 1
ATOM 2001 N N . ASP A 1 258 ? 19.444 -13.230 -76.602 1.00 8.42 258 ASP A N 1
ATOM 2002 C CA . ASP A 1 258 ? 18.458 -13.989 -77.343 1.00 8.34 258 ASP A CA 1
ATOM 2003 C C . ASP A 1 258 ? 18.824 -15.465 -77.422 1.00 7.84 258 ASP A C 1
ATOM 2004 O O . ASP A 1 258 ? 17.925 -16.320 -77.312 1.00 8.75 258 ASP A O 1
ATOM 2009 N N . THR A 1 259 ? 20.072 -15.803 -77.625 1.00 8.61 259 THR A N 1
ATOM 2010 C CA . THR A 1 259 ? 20.451 -17.219 -77.731 1.00 8.79 259 THR A CA 1
ATOM 2011 C C . THR A 1 259 ? 20.152 -17.965 -76.435 1.00 7.85 259 THR A C 1
ATOM 2012 O O . THR A 1 259 ? 19.583 -19.061 -76.465 1.00 8.29 259 THR A O 1
ATOM 2016 N N . ALA A 1 260 ? 20.493 -17.373 -75.294 1.00 8.22 260 ALA A N 1
ATOM 2017 C CA . ALA A 1 260 ? 20.202 -18.057 -74.025 1.00 8.11 260 ALA A CA 1
ATOM 2018 C C . ALA A 1 260 ? 18.700 -18.176 -73.824 1.00 7.21 260 ALA A C 1
ATOM 2019 O O . ALA A 1 260 ? 18.208 -19.198 -73.391 1.00 7.65 260 ALA A O 1
ATOM 2021 N N . LEU A 1 261 ? 17.948 -17.119 -74.152 1.00 7.71 261 LEU A N 1
ATOM 2022 C CA . LEU A 1 261 ? 16.506 -17.169 -73.937 1.00 7.75 261 LEU A CA 1
ATOM 2023 C C . LEU A 1 261 ? 15.908 -18.272 -74.798 1.00 7.81 261 LEU A C 1
ATOM 2024 O O . LEU A 1 261 ? 15.039 -19.045 -74.366 1.00 8.52 261 LEU A O 1
ATOM 2029 N N . ASP A 1 262 ? 16.405 -18.371 -76.043 1.00 7.81 262 ASP A N 1
ATO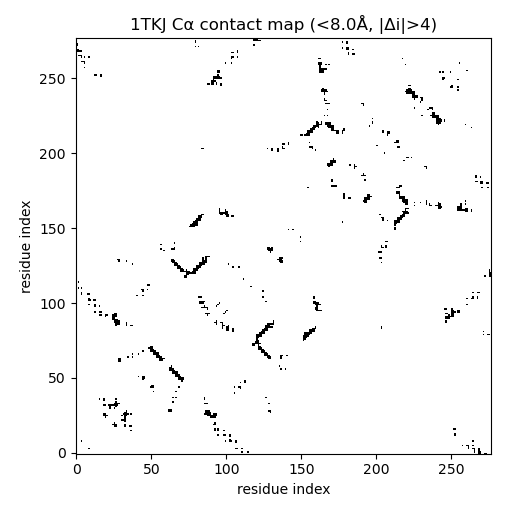M 2030 C CA . ASP A 1 262 ? 15.890 -19.402 -76.973 1.00 7.89 262 ASP A CA 1
ATOM 2031 C C . ASP A 1 262 ? 16.226 -20.787 -76.469 1.00 7.27 262 ASP A C 1
ATOM 2032 O O . ASP A 1 262 ? 15.365 -21.666 -76.366 1.00 8.21 262 ASP A O 1
ATOM 2037 N N . ARG A 1 263 ? 17.489 -21.038 -76.166 1.00 8.09 263 ARG A N 1
ATOM 2038 C CA . ARG A 1 263 ? 17.929 -22.355 -75.732 1.00 7.80 263 ARG A CA 1
ATOM 2039 C C . ARG A 1 263 ? 17.170 -22.805 -74.464 1.00 7.45 263 ARG A C 1
ATOM 2040 O O . ARG A 1 263 ? 16.704 -23.934 -74.354 1.00 7.99 263 ARG A O 1
ATOM 2048 N N . ASN A 1 264 ? 17.044 -21.887 -73.497 1.00 7.60 264 ASN A N 1
ATOM 2049 C CA . ASN A 1 264 ? 16.388 -22.288 -72.241 1.00 7.67 264 ASN A CA 1
ATOM 2050 C C . ASN A 1 264 ? 14.893 -22.416 -72.424 1.00 7.24 264 ASN A C 1
ATOM 2051 O O . ASN A 1 264 ? 14.283 -23.285 -71.769 1.00 8.15 264 ASN A O 1
ATOM 2056 N N . SER A 1 265 ? 14.259 -21.633 -73.305 1.00 7.51 265 SER A N 1
ATOM 2057 C CA . SER A 1 265 ? 12.837 -21.861 -73.564 1.00 8.01 265 SER A CA 1
ATOM 2058 C C . SER A 1 265 ? 12.600 -23.226 -74.223 1.00 7.41 265 SER A C 1
ATOM 2059 O O . SER A 1 265 ? 11.657 -23.965 -73.888 1.00 8.22 265 SER A O 1
ATOM 2062 N N . ASP A 1 266 ? 13.471 -23.546 -75.199 1.00 8.00 266 ASP A N 1
ATOM 2063 C CA . ASP A 1 266 ? 13.374 -24.830 -75.874 1.00 7.94 266 ASP A CA 1
ATOM 2064 C C . ASP A 1 266 ? 13.629 -25.995 -74.920 1.00 8.10 266 ASP A C 1
ATOM 2065 O O . ASP A 1 266 ? 12.981 -27.057 -74.999 1.00 9.18 266 ASP A O 1
ATOM 2070 N N . ALA A 1 267 ? 14.593 -25.810 -74.009 1.00 8.14 267 ALA A N 1
ATOM 2071 C CA . ALA A 1 267 ? 14.893 -26.860 -73.012 1.00 8.69 267 ALA A CA 1
ATOM 2072 C C . ALA A 1 267 ? 13.741 -27.009 -72.056 1.00 7.78 267 ALA A C 1
ATOM 2073 O O . ALA A 1 267 ? 13.391 -28.145 -71.648 1.00 8.44 267 ALA A O 1
ATOM 2075 N N . ALA A 1 268 ? 13.084 -25.913 -71.687 1.00 7.88 268 ALA A N 1
ATOM 2076 C CA . ALA A 1 268 ? 11.890 -25.994 -70.804 1.00 8.43 268 ALA A CA 1
ATOM 2077 C C . ALA A 1 268 ? 10.843 -26.854 -71.477 1.00 8.15 268 ALA A C 1
ATOM 2078 O O . ALA A 1 268 ? 10.290 -27.746 -70.837 1.00 8.91 268 ALA A O 1
ATOM 2080 N N . ALA A 1 269 ? 10.529 -26.608 -72.743 1.00 8.84 269 ALA A N 1
ATOM 2081 C CA . ALA A 1 269 ? 9.511 -27.417 -73.450 1.00 9.10 269 ALA A CA 1
ATOM 2082 C C . ALA A 1 269 ? 9.963 -28.849 -73.582 1.00 8.54 269 ALA A C 1
ATOM 2083 O O . ALA A 1 269 ? 9.177 -29.775 -73.362 1.00 9.51 269 ALA A O 1
ATOM 2085 N N . HIS A 1 270 ? 11.238 -29.108 -73.884 1.00 9.04 270 HIS A N 1
ATOM 2086 C CA . HIS A 1 270 ? 11.740 -30.466 -74.001 1.00 9.45 270 HIS A CA 1
ATOM 2087 C C . HIS A 1 270 ? 11.505 -31.218 -72.710 1.00 8.79 270 HIS A C 1
ATOM 2088 O O . HIS A 1 270 ? 11.017 -32.352 -72.692 1.00 9.63 270 HIS A O 1
ATOM 2095 N N . ALA A 1 271 ? 11.887 -30.571 -71.585 1.00 8.61 271 ALA A N 1
ATOM 2096 C CA . ALA A 1 271 ? 11.727 -31.267 -70.294 1.00 9.59 271 ALA A CA 1
ATOM 2097 C C . ALA A 1 271 ? 10.258 -31.503 -69.960 1.00 9.06 271 ALA A C 1
ATOM 2098 O O . ALA A 1 271 ? 9.866 -32.563 -69.435 1.00 9.61 271 ALA A O 1
ATOM 2100 N N . ILE A 1 272 ? 9.410 -30.485 -70.200 1.00 9.11 272 ILE A N 1
ATOM 2101 C CA . ILE A 1 272 ? 7.989 -30.645 -69.874 1.00 9.30 272 ILE A CA 1
ATOM 2102 C C . ILE A 1 272 ? 7.373 -31.781 -70.661 1.00 9.29 272 ILE A C 1
ATOM 2103 O O . ILE A 1 272 ? 6.597 -32.575 -70.101 1.00 10.21 272 ILE A O 1
ATOM 2108 N N . TRP A 1 273 ? 7.688 -31.911 -71.942 1.00 8.89 273 TRP A N 1
ATOM 2109 C CA . TRP A 1 273 ? 7.178 -33.015 -72.736 1.00 8.87 273 TRP A CA 1
ATOM 2110 C C . TRP A 1 273 ? 7.746 -34.329 -72.211 1.00 9.09 273 TRP A C 1
ATOM 2111 O O . TRP A 1 273 ? 7.008 -35.273 -72.005 1.00 10.53 273 TRP A O 1
ATOM 2122 N N . THR A 1 274 ? 9.053 -34.434 -72.037 1.00 9.04 274 THR A N 1
ATOM 2123 C CA . THR A 1 274 ? 9.647 -35.725 -71.689 1.00 10.17 274 THR A CA 1
ATOM 2124 C C . THR A 1 274 ? 9.161 -36.193 -70.327 1.00 9.98 274 THR A C 1
ATOM 2125 O O . THR A 1 274 ? 8.859 -37.373 -70.127 1.00 12.12 274 THR A O 1
ATOM 2132 N N . LEU A 1 275 ? 9.059 -35.274 -69.374 1.00 8.97 275 LEU A N 1
ATOM 2133 C CA . LEU A 1 275 ? 8.696 -35.665 -67.996 1.00 8.98 275 LEU A CA 1
ATOM 2134 C C . LEU A 1 275 ? 7.197 -35.844 -67.825 1.00 9.64 275 LEU A C 1
ATOM 2135 O O . LEU A 1 275 ? 6.826 -36.343 -66.743 1.00 10.76 275 LEU A O 1
ATOM 2140 N N . SER A 1 276 ? 6.377 -35.511 -68.795 1.00 9.20 276 SER A N 1
ATOM 2141 C CA . SER A 1 276 ? 4.943 -35.687 -68.652 1.00 9.93 276 SER A CA 1
ATOM 2142 C C . SER A 1 276 ? 4.376 -36.868 -69.411 1.00 10.68 276 SER A C 1
ATOM 2143 O O . SER A 1 276 ? 3.174 -37.117 -69.345 1.00 12.90 276 SER A O 1
ATOM 2146 N N . SER A 1 277 ? 5.248 -37.593 -70.083 1.00 15.89 277 SER A N 1
ATOM 2147 C CA . SER A 1 277 ? 4.933 -38.857 -70.706 1.00 26.47 277 SER A CA 1
ATOM 2148 C C . SER A 1 277 ? 5.175 -39.993 -69.717 1.00 32.67 277 SER A C 1
ATOM 2149 O O . SER A 1 277 ? 5.511 -39.704 -68.548 1.00 48.08 277 SER A O 1
#

Solvent-accessible surface area: 10108 Å² total

Radius of gyration: 16.98 Å; Cα contacts (8 Å, |Δi|>4): 647; chains: 1; bounding box: 46×42×35 Å

Sequence (277 aa):
APDDIPLANVKAHLTQLSTIAANNGGNRAHGRPGYKASVDYVKAKLDAAGYTTTLQQFTSGGATGYNLIANWPGGDPNKVLMAGAHLDSVSSGAGINDNGSGSAAVLETALAVSRAGYQPDKHLRFAWWGAEELGLIGSKFYVNNLPSADRSKLAGYLNFDMIGSPNPGYFVYDDDPVIEKTFKNYFAGLNVPTEIETEGDGRSDHAPFKNVGVPVGGLFTGAGYTKSAAQAQKWGGTAGQAFDRCYHSSCDSLSNINDTALDRNSDAAAHAIWTLSS

Foldseek 3Di:
DDQQDLVQLLVLLVVLQVLCVVFLFFCAAQGRSVVVNVVVLVVLLVVLPWDKDWDWDDDPNGIKTKIKTWRPAADLLAEEEEEEERGAFNQHSCSLQPSLRHSLQSSLSSVCSVVVHHFNHIYMYMHFHPLVVPLVRLLVVLVPQDPSNLNSYQEYEYEGRQFAQQWAKEKAPWAPVLSVLLQVLVVVVVAHYHHDDVCPCSGSCNSSVVVPHTYMYIHTFAQDFQAPVRCVRHNGDGPGGSFNQHSHRPSGSVRGHSVRSSSRSSSVSSSVRVSRD

Secondary structure (DSSP, 8-state):
-PPPPHHHHHHHHHHHHHHHHTTTT---TTSHHHHHHHHHHHHHHHHHT-EEEEEEEEETTEEEEEEEEE-S-SEEEEEEEEEEE----TTS--IIIIIIHHHHHHHHHHHHHHTT---SEEEEEEEES-GGGTSHHHHHHHHHS-HHHHTTEEEEEEE-----SS---EE--SSHHHHHHHHHHHHHHT---EE--SSTT-STHHHHHHTT--EEEEE---SSBPPHHHHHHH-S-TTSBS-TTTTSTT-STTS--HHHHHHHHHHHHHHHHHHH-

GO terms:
  GO:0005576 extracellular region (C, EXP)

B-factor: mean 13.44, std 8.49, range [5.84, 54.51]

CATH classification: 3.40.630.10

Organism: Streptomyces griseus subsp. griseus (strain JCM 4626 / CBS 651.72 / NBRC 13350 / KCC S-0626 / ISP 5235) (NCBI:txid455632)